Protein AF-N4U6L9-F1 (afdb_monomer_lite)

Secondary structure (DSSP, 8-state):
-----------PPEEEEEEEEEHHHH-HHHHHHHHHHSEEEEEE-HHHHHTTSTTEEEEEEEEEEEE--B---TT----EEEEEEEEEEE-----SSHHHHHS--GGGSSEE----S--EEEESS-SSB-SSS---TTSSSPPTTTT-BSEEEEEEE--SSS-SS-GGGB---EEEEEEEEEE-HHHHHHHHHHHHHHHHHHHHHHHHHSS-------HHHHTHHHHHHHHHHHTT-S------TTGGGGS-GGGTTS---------------

Foldseek 3Di:
DDDDDPDPPPPFDKDKDKDKDWCLQQPVVQLVCCLVQVKGKDWDAPLNVLLVPFQWWPWWFQAKFKAWDFDADPPQWFWKKKFFPDFKTFPDLDDQALCSVQVDDVVVVRMDFDDFPAGMAIGTHRHRHRRDPDDDPVDPDRGHRGGGHPTTMMMMGGDRPDHSDNSVRGQIMMMITIIMIGHSDDNRRRSSVRNLVVVLVVLVVCCVVHPHDDRDDDCCPPVVVQVVVQVVVVVPDVDDDGDPPPVLVSHHSSCPPHDDDDPDDDDDDDDDD

Structure (mmCIF, N/CA/C/O backbone):
data_AF-N4U6L9-F1
#
_entry.id   AF-N4U6L9-F1
#
loop_
_atom_site.group_PDB
_atom_site.id
_atom_site.type_symbol
_atom_site.label_atom_id
_atom_site.label_alt_id
_atom_site.label_comp_id
_atom_site.label_asym_id
_atom_site.label_entity_id
_atom_site.label_seq_id
_atom_site.pdbx_PDB_ins_code
_atom_site.Cartn_x
_atom_site.Cartn_y
_atom_site.Cartn_z
_atom_site.occupancy
_atom_site.B_iso_or_equiv
_atom_site.auth_seq_id
_atom_site.auth_comp_id
_atom_site.auth_asym_id
_atom_site.auth_atom_id
_atom_site.pdbx_PDB_model_num
ATOM 1 N N . MET A 1 1 ? 32.953 -16.507 -39.239 1.00 39.69 1 MET A N 1
ATOM 2 C CA . MET A 1 1 ? 33.487 -15.269 -38.630 1.00 39.69 1 MET A CA 1
ATOM 3 C C . MET A 1 1 ? 32.790 -14.135 -39.355 1.00 39.69 1 MET A C 1
ATOM 5 O O . MET A 1 1 ? 33.027 -13.999 -40.539 1.00 39.69 1 MET A O 1
ATOM 9 N N . SER A 1 2 ? 31.828 -13.408 -38.807 1.00 36.81 2 SER A N 1
ATOM 10 C CA . SER A 1 2 ? 31.641 -12.977 -37.423 1.00 36.81 2 SER A CA 1
ATOM 11 C C . SER A 1 2 ? 30.223 -12.402 -37.296 1.00 36.81 2 SER A C 1
ATOM 13 O O . SER A 1 2 ? 29.955 -11.340 -37.849 1.00 36.81 2 SER A O 1
ATOM 15 N N . GLU A 1 3 ? 29.343 -13.090 -36.577 1.00 36.53 3 GLU A N 1
ATOM 16 C CA . GLU A 1 3 ? 28.086 -12.545 -36.054 1.00 36.53 3 GLU A CA 1
ATOM 17 C C . GLU A 1 3 ? 28.151 -12.741 -34.545 1.00 36.53 3 GLU A C 1
ATOM 19 O O . GLU A 1 3 ? 27.772 -13.787 -34.035 1.00 36.53 3 GLU A O 1
ATOM 24 N N . ASP A 1 4 ? 28.762 -11.787 -33.847 1.00 35.31 4 ASP A N 1
ATOM 25 C CA . ASP A 1 4 ? 28.695 -11.731 -32.387 1.00 35.31 4 ASP A CA 1
ATOM 26 C C . ASP A 1 4 ? 29.006 -10.299 -31.931 1.00 35.31 4 ASP A C 1
ATOM 28 O O . ASP A 1 4 ? 30.095 -9.957 -31.473 1.00 35.31 4 ASP A O 1
ATOM 32 N N . SER A 1 5 ? 28.065 -9.391 -32.188 1.00 34.34 5 SER A N 1
ATOM 33 C CA . SER A 1 5 ? 28.172 -7.986 -31.781 1.00 34.34 5 SER A CA 1
ATOM 34 C C . SER A 1 5 ? 26.828 -7.415 -31.336 1.00 34.34 5 SER A C 1
ATOM 36 O O . SER A 1 5 ? 26.469 -6.288 -31.668 1.00 34.34 5 SER A O 1
ATOM 38 N N . SER A 1 6 ? 26.069 -8.174 -30.544 1.00 37.28 6 SER A N 1
ATOM 39 C CA . SER A 1 6 ? 24.825 -7.659 -29.966 1.00 37.28 6 SER A CA 1
ATOM 40 C C . SER A 1 6 ? 24.447 -8.327 -28.646 1.00 37.28 6 SER A C 1
ATOM 42 O O . SER A 1 6 ? 23.408 -8.969 -28.573 1.00 37.28 6 SER A O 1
ATOM 44 N N . GLN A 1 7 ? 25.261 -8.152 -27.597 1.00 36.00 7 GLN A N 1
ATOM 45 C CA . GLN A 1 7 ? 24.814 -8.217 -26.190 1.00 36.00 7 GLN A CA 1
ATOM 46 C C . GLN A 1 7 ? 25.928 -7.796 -25.216 1.00 36.00 7 GLN A C 1
ATOM 48 O O . GLN A 1 7 ? 26.372 -8.547 -24.359 1.00 36.00 7 GLN A O 1
ATOM 53 N N . HIS A 1 8 ? 26.364 -6.538 -25.297 1.00 34.88 8 HIS A N 1
ATOM 54 C CA . HIS A 1 8 ? 26.852 -5.848 -24.098 1.00 34.88 8 HIS A CA 1
ATOM 55 C C . HIS A 1 8 ? 25.673 -5.086 -23.489 1.00 34.88 8 HIS A C 1
ATOM 57 O O . HIS A 1 8 ? 25.564 -3.864 -23.570 1.00 34.88 8 HIS A O 1
ATOM 63 N N . SER A 1 9 ? 24.734 -5.839 -22.918 1.00 41.34 9 SER A N 1
ATOM 64 C CA . SER A 1 9 ? 23.720 -5.293 -22.023 1.00 41.34 9 SER A CA 1
ATOM 65 C C . SER A 1 9 ? 24.481 -4.719 -20.832 1.00 41.34 9 SER A C 1
ATOM 67 O O . SER A 1 9 ? 24.970 -5.489 -20.008 1.00 41.34 9 SER A O 1
ATOM 69 N N . SER A 1 10 ? 24.663 -3.394 -20.748 1.00 44.50 10 SER A N 1
ATOM 70 C CA . SER A 1 10 ? 25.264 -2.799 -19.551 1.00 44.50 10 SER A CA 1
ATOM 71 C C . SER A 1 10 ? 24.449 -3.296 -18.361 1.00 44.50 10 SER A C 1
ATOM 73 O O . SER A 1 10 ? 23.244 -3.025 -18.303 1.00 44.50 10 SER A O 1
ATOM 75 N N . CYS A 1 11 ? 25.066 -4.063 -17.467 1.00 49.03 11 CYS A N 1
ATOM 76 C CA . CYS A 1 11 ? 24.420 -4.517 -16.247 1.00 49.03 11 CYS A CA 1
ATOM 77 C C . CYS A 1 11 ? 24.112 -3.264 -15.423 1.00 49.03 11 CYS A C 1
ATOM 79 O O . CYS A 1 11 ? 24.981 -2.716 -14.746 1.00 49.03 11 CYS A O 1
ATOM 81 N N . LYS A 1 12 ? 22.906 -2.717 -15.592 1.00 69.88 12 LYS A N 1
ATOM 82 C CA . LYS A 1 12 ? 22.461 -1.556 -14.831 1.00 69.88 12 LYS A CA 1
ATOM 83 C C . LYS A 1 12 ? 22.331 -2.016 -13.386 1.00 69.88 12 LYS A C 1
ATOM 85 O O . LYS A 1 12 ? 21.665 -3.017 -13.116 1.00 69.88 12 LYS A O 1
ATOM 90 N N . LEU A 1 13 ? 22.980 -1.293 -12.476 1.00 82.44 13 LEU A N 1
ATOM 91 C CA . LEU A 1 13 ? 22.881 -1.575 -11.051 1.00 82.44 13 LEU A CA 1
ATOM 92 C C . LEU A 1 13 ? 21.405 -1.568 -10.649 1.00 82.44 13 LEU A C 1
ATOM 94 O O . LEU A 1 13 ? 20.681 -0.602 -10.898 1.00 82.44 13 LEU A O 1
ATOM 98 N N . THR A 1 14 ? 20.977 -2.675 -10.058 1.00 90.44 14 THR A N 1
ATOM 99 C CA . THR A 1 14 ? 19.614 -2.866 -9.583 1.00 90.44 14 THR A CA 1
ATOM 100 C C . THR A 1 14 ? 19.605 -2.701 -8.068 1.00 90.44 14 THR A C 1
ATOM 102 O O . THR A 1 14 ? 20.483 -3.220 -7.383 1.00 90.44 14 THR A O 1
ATOM 105 N N . TYR A 1 15 ? 18.640 -1.945 -7.555 1.00 94.38 15 TYR A N 1
ATOM 106 C CA . TYR A 1 15 ? 18.457 -1.688 -6.131 1.00 94.38 15 TYR A CA 1
ATOM 107 C C . TYR A 1 15 ? 17.336 -2.556 -5.580 1.00 94.38 15 TYR A C 1
ATOM 109 O O . TYR A 1 15 ? 16.233 -2.530 -6.128 1.00 94.38 15 TYR A O 1
ATOM 117 N N . ASP A 1 16 ? 17.592 -3.227 -4.462 1.00 95.25 16 ASP A N 1
ATOM 118 C CA . ASP A 1 16 ? 16.568 -3.927 -3.692 1.00 95.25 16 ASP A CA 1
ATOM 119 C C . ASP A 1 16 ? 15.906 -2.959 -2.712 1.00 95.25 16 ASP A C 1
ATOM 121 O O . ASP A 1 16 ? 16.574 -2.276 -1.930 1.00 95.25 16 ASP A O 1
ATOM 125 N N . VAL A 1 17 ? 14.579 -2.871 -2.771 1.00 96.62 17 VAL A N 1
ATOM 126 C CA . VAL A 1 17 ? 13.796 -1.913 -1.992 1.00 96.62 17 VAL A CA 1
ATOM 127 C C . VAL A 1 17 ? 12.639 -2.617 -1.300 1.00 96.62 17 VAL A C 1
ATOM 129 O O . VAL A 1 17 ? 11.997 -3.514 -1.847 1.00 96.62 17 VAL A O 1
ATOM 132 N N . PHE A 1 18 ? 12.357 -2.170 -0.082 1.00 96.38 18 PHE A N 1
ATOM 133 C CA . PHE A 1 18 ? 11.222 -2.603 0.714 1.00 96.38 18 PHE A CA 1
ATOM 134 C C . PHE A 1 18 ? 10.284 -1.424 0.956 1.00 96.38 18 PHE A C 1
ATOM 136 O O . PHE A 1 18 ? 10.737 -0.361 1.380 1.00 96.38 18 PHE A O 1
ATOM 143 N N . LYS A 1 19 ? 8.985 -1.612 0.704 1.00 96.00 19 LYS A N 1
ATOM 144 C CA . LYS A 1 19 ? 7.956 -0.599 0.949 1.00 96.00 19 LYS A CA 1
ATOM 145 C C . LYS A 1 19 ? 6.744 -1.209 1.641 1.00 96.00 19 LYS A C 1
ATOM 147 O O . LYS A 1 19 ? 6.199 -2.212 1.186 1.00 96.00 19 LYS A O 1
ATOM 152 N N . ASN A 1 20 ? 6.304 -0.549 2.707 1.00 96.19 20 ASN A N 1
ATOM 153 C CA . ASN A 1 20 ? 5.050 -0.848 3.388 1.00 96.19 20 ASN A CA 1
ATOM 154 C C . ASN A 1 20 ? 3.953 0.063 2.846 1.00 96.19 20 ASN A C 1
ATOM 156 O O . ASN A 1 20 ? 4.146 1.275 2.754 1.00 96.19 20 ASN A O 1
ATOM 160 N N . ILE A 1 21 ? 2.810 -0.514 2.498 1.00 95.12 21 ILE A N 1
ATOM 161 C CA . ILE A 1 21 ? 1.664 0.206 1.949 1.00 95.12 21 ILE A CA 1
ATOM 162 C C . ILE A 1 21 ? 0.462 -0.087 2.839 1.00 95.12 21 ILE A C 1
ATOM 164 O O . ILE A 1 21 ? -0.070 -1.193 2.821 1.00 95.12 21 ILE A O 1
ATOM 168 N N . SER A 1 22 ? 0.067 0.909 3.629 1.00 93.00 22 SER A N 1
ATOM 169 C CA . SER A 1 22 ? -1.120 0.871 4.485 1.00 93.00 22 SER A CA 1
ATOM 170 C C . SER A 1 22 ? -2.363 1.249 3.679 1.00 93.00 22 SER A C 1
ATOM 172 O O . SER A 1 22 ? -2.376 2.288 3.013 1.00 93.00 22 SER A O 1
ATOM 174 N N . PHE A 1 23 ? -3.423 0.444 3.764 1.00 90.31 23 PHE A N 1
ATOM 175 C CA . PHE A 1 23 ? -4.717 0.759 3.150 1.00 90.31 23 PHE A CA 1
ATOM 176 C C . PHE A 1 23 ? -5.301 2.036 3.716 1.00 90.31 23 PHE A C 1
ATOM 178 O O . PHE A 1 23 ? -5.792 2.865 2.959 1.00 90.31 23 PHE A O 1
ATOM 185 N N . ARG A 1 24 ? -5.198 2.239 5.029 1.00 87.81 24 ARG A N 1
ATOM 186 C CA . ARG A 1 24 ? -5.678 3.464 5.667 1.00 87.81 24 ARG A CA 1
ATOM 187 C C . ARG A 1 24 ? -5.039 4.724 5.080 1.00 87.81 24 ARG A C 1
ATOM 189 O O . ARG A 1 24 ? -5.728 5.725 4.899 1.00 87.81 24 ARG A O 1
ATOM 196 N N . GLN A 1 25 ? -3.739 4.680 4.784 1.00 88.38 25 GLN A N 1
ATOM 197 C CA . GLN A 1 25 ? -3.021 5.812 4.191 1.00 88.38 25 GLN A CA 1
ATOM 198 C C . GLN A 1 25 ? -3.229 5.933 2.678 1.00 88.38 25 GLN A C 1
ATOM 200 O O . GLN A 1 25 ? -3.128 7.037 2.141 1.00 88.38 25 GLN A O 1
ATOM 205 N N . LEU A 1 26 ? -3.471 4.815 1.989 1.00 88.88 26 LEU A N 1
ATOM 206 C CA . LEU A 1 26 ? -3.665 4.768 0.542 1.00 88.88 26 LEU A CA 1
ATOM 207 C C . LEU A 1 26 ? -5.095 5.158 0.149 1.00 88.88 26 LEU A C 1
ATOM 209 O O . LEU A 1 26 ? -5.287 6.053 -0.669 1.00 88.88 26 LEU A O 1
ATOM 213 N N . ASN A 1 27 ? -6.084 4.476 0.725 1.00 86.81 27 ASN A N 1
ATOM 214 C CA . ASN A 1 27 ? -7.505 4.666 0.476 1.00 86.81 27 ASN A CA 1
ATOM 215 C C . ASN A 1 27 ? -8.333 4.214 1.707 1.00 86.81 27 ASN A C 1
ATOM 217 O O . ASN A 1 27 ? -8.651 3.027 1.834 1.00 86.81 27 ASN A O 1
ATOM 221 N N . PRO A 1 28 ? -8.718 5.132 2.615 1.00 85.62 28 PRO A N 1
ATOM 222 C CA . PRO A 1 28 ? -9.485 4.779 3.812 1.00 85.62 28 PRO A CA 1
ATOM 223 C C . PRO A 1 28 ? -10.889 4.236 3.497 1.00 85.62 28 PRO A C 1
ATOM 225 O O . PRO A 1 28 ? -11.417 3.429 4.261 1.00 85.62 28 PRO A O 1
ATOM 228 N N . GLU A 1 29 ? -11.484 4.620 2.365 1.00 85.50 29 GLU A N 1
ATOM 229 C CA . GLU A 1 29 ? -12.779 4.094 1.920 1.00 85.50 29 GLU A CA 1
ATOM 230 C C . GLU A 1 29 ? -12.684 2.604 1.562 1.00 85.50 29 GLU A C 1
ATOM 232 O O . GLU A 1 29 ? -13.558 1.815 1.916 1.00 85.50 29 GLU A O 1
ATOM 237 N N . ALA A 1 30 ? -11.581 2.186 0.933 1.00 88.56 30 ALA A N 1
ATOM 238 C CA . ALA A 1 30 ? -11.332 0.779 0.632 1.00 88.56 30 ALA A CA 1
ATOM 239 C C . ALA A 1 30 ? -11.289 -0.077 1.912 1.00 88.56 30 ALA A C 1
ATOM 241 O O . ALA A 1 30 ? -11.841 -1.177 1.945 1.00 88.56 30 ALA A O 1
ATOM 242 N N . LEU A 1 31 ? -10.701 0.441 2.995 1.00 90.00 31 LEU A N 1
ATOM 243 C CA . LEU A 1 31 ? -10.699 -0.252 4.283 1.00 90.00 31 LEU A CA 1
ATOM 244 C C . LEU A 1 31 ? -12.121 -0.398 4.849 1.00 90.00 31 LEU A C 1
ATOM 246 O O . LEU A 1 31 ? -12.483 -1.478 5.310 1.00 90.00 31 LEU A O 1
ATOM 250 N N . LEU A 1 32 ? -12.948 0.648 4.777 1.00 88.50 32 LEU A N 1
ATOM 251 C CA . LEU A 1 32 ? -14.352 0.584 5.202 1.00 88.50 32 LEU A CA 1
ATOM 252 C C . LEU A 1 32 ? -15.153 -0.441 4.395 1.00 88.50 32 LEU A C 1
ATOM 254 O O . LEU A 1 32 ? -15.858 -1.269 4.973 1.00 88.50 32 LEU A O 1
ATOM 258 N N . ASN A 1 33 ? -14.990 -0.429 3.073 1.00 91.25 33 ASN A N 1
ATOM 259 C CA . ASN A 1 33 ? -15.648 -1.375 2.177 1.00 91.25 33 ASN A CA 1
ATOM 260 C C . ASN A 1 33 ? -15.213 -2.818 2.457 1.00 91.25 33 ASN A C 1
ATOM 262 O O . ASN A 1 33 ? -16.053 -3.716 2.455 1.00 91.25 33 ASN A O 1
ATOM 266 N N . LEU A 1 34 ? -13.936 -3.045 2.781 1.00 93.69 34 LEU A N 1
ATOM 267 C CA . LEU A 1 34 ? -13.446 -4.358 3.198 1.00 93.69 34 LEU A CA 1
ATOM 268 C C . LEU A 1 34 ? -14.117 -4.828 4.495 1.00 93.69 34 LEU A C 1
ATOM 270 O O . LEU A 1 34 ? -14.559 -5.972 4.568 1.00 93.69 34 LEU A O 1
ATOM 274 N N . ARG A 1 35 ? -14.241 -3.958 5.506 1.00 92.06 35 ARG A N 1
ATOM 275 C CA . ARG A 1 35 ? -14.905 -4.303 6.777 1.00 92.06 35 ARG A CA 1
ATOM 276 C C . ARG A 1 35 ? -16.395 -4.607 6.580 1.00 92.06 35 ARG A C 1
ATOM 278 O O . ARG A 1 35 ? -16.921 -5.554 7.164 1.00 92.06 35 ARG A O 1
ATOM 285 N N . ALA A 1 36 ? -17.069 -3.821 5.742 1.00 91.75 36 ALA A N 1
ATOM 286 C CA . ALA A 1 36 ? -18.498 -3.961 5.484 1.00 91.75 36 ALA A CA 1
ATOM 287 C C . ALA A 1 36 ? -18.818 -5.193 4.626 1.00 91.75 36 ALA A C 1
ATOM 289 O O . ALA A 1 36 ? -19.654 -6.012 5.011 1.00 91.75 36 ALA A O 1
ATOM 290 N N . ASN A 1 37 ? -18.129 -5.354 3.495 1.00 93.88 37 ASN A N 1
ATOM 291 C CA . ASN A 1 37 ? -18.483 -6.327 2.459 1.00 93.88 37 ASN A CA 1
ATOM 292 C C . ASN A 1 37 ? -17.614 -7.591 2.494 1.00 93.88 37 ASN A C 1
ATOM 294 O O . ASN A 1 37 ? -18.027 -8.622 1.976 1.00 93.88 37 ASN A O 1
ATOM 298 N N . GLY A 1 38 ? -16.423 -7.527 3.093 1.00 94.06 38 GLY A N 1
ATOM 299 C CA . GLY A 1 38 ? -15.426 -8.602 3.078 1.00 94.06 38 GLY A CA 1
ATOM 300 C C . GLY A 1 38 ? -14.567 -8.638 1.812 1.00 94.06 38 GLY A C 1
ATOM 301 O O . GLY A 1 38 ? -13.588 -9.370 1.770 1.00 94.06 38 GLY A O 1
ATOM 302 N N . THR A 1 39 ? -14.867 -7.836 0.791 1.00 95.62 39 THR A N 1
ATOM 303 C CA . THR A 1 39 ? -14.117 -7.810 -0.474 1.00 95.62 39 THR A CA 1
ATOM 304 C C . THR A 1 39 ? -13.808 -6.383 -0.891 1.00 95.62 39 THR A C 1
ATOM 306 O O . THR A 1 39 ? -14.673 -5.511 -0.781 1.00 95.62 39 THR A O 1
ATOM 309 N N . VAL A 1 40 ? -12.613 -6.142 -1.427 1.00 96.19 40 VAL A N 1
ATOM 310 C CA . VAL A 1 40 ? -12.239 -4.827 -1.950 1.00 96.19 40 VAL A CA 1
ATOM 311 C C . VAL A 1 40 ? -11.244 -4.925 -3.100 1.00 96.19 40 VAL A C 1
ATOM 313 O O . VAL A 1 40 ? -10.402 -5.821 -3.136 1.00 96.19 40 VAL A O 1
ATOM 316 N N . THR A 1 41 ? -11.316 -3.963 -4.016 1.00 96.12 41 THR A N 1
ATOM 317 C CA . THR A 1 41 ? -10.299 -3.715 -5.041 1.00 96.12 41 THR A CA 1
ATOM 318 C C . THR A 1 41 ? -9.601 -2.389 -4.782 1.00 96.12 41 THR A C 1
ATOM 320 O O . THR A 1 41 ? -10.247 -1.417 -4.391 1.00 96.12 41 THR A O 1
ATOM 323 N N . PHE A 1 42 ? -8.294 -2.331 -5.011 1.00 94.50 42 PHE A N 1
ATOM 324 C CA . PHE A 1 42 ? -7.501 -1.126 -4.787 1.00 94.50 42 PHE A CA 1
ATOM 325 C C . PHE A 1 42 ? -6.335 -1.038 -5.770 1.00 94.50 42 PHE A C 1
ATOM 327 O O . PHE A 1 42 ? -5.819 -2.053 -6.241 1.00 94.50 42 PHE A O 1
ATOM 334 N N . ASP A 1 43 ? -5.898 0.189 -6.037 1.00 95.12 43 ASP A N 1
ATOM 335 C CA . ASP A 1 43 ? -4.807 0.475 -6.961 1.00 95.12 43 ASP A CA 1
ATOM 336 C C . ASP A 1 43 ? -3.587 1.008 -6.219 1.00 95.12 43 ASP A C 1
ATOM 338 O O . ASP A 1 43 ? -3.687 1.883 -5.358 1.00 95.12 43 ASP A O 1
ATOM 342 N N . ILE A 1 44 ? -2.413 0.513 -6.601 1.00 95.19 44 ILE A N 1
ATOM 343 C CA . ILE A 1 44 ? -1.124 1.052 -6.177 1.00 95.19 44 ILE A CA 1
ATOM 344 C C . ILE A 1 44 ? -0.566 1.893 -7.335 1.00 95.19 44 ILE A C 1
ATOM 346 O O . ILE A 1 44 ? -0.111 1.326 -8.335 1.00 95.19 44 ILE A O 1
ATOM 350 N N . PRO A 1 45 ? -0.595 3.236 -7.236 1.00 93.50 45 PRO A N 1
ATOM 351 C CA . PRO A 1 45 ? -0.153 4.115 -8.313 1.00 93.50 45 PRO A CA 1
ATOM 352 C C . PRO A 1 45 ? 1.371 4.301 -8.331 1.00 93.50 45 PRO A C 1
ATOM 354 O O . PRO A 1 45 ? 2.047 4.154 -7.313 1.00 93.50 45 PRO A O 1
ATOM 357 N N . GLU A 1 46 ? 1.915 4.722 -9.480 1.00 93.94 46 GLU A N 1
ATOM 358 C CA . GLU A 1 46 ? 3.351 5.023 -9.630 1.00 93.94 46 GLU A CA 1
ATOM 359 C C . GLU A 1 46 ? 3.827 6.092 -8.642 1.00 93.94 46 GLU A C 1
ATOM 361 O O . GLU A 1 46 ? 4.855 5.910 -7.988 1.00 93.94 46 GLU A O 1
ATOM 366 N N . VAL A 1 47 ? 3.018 7.144 -8.468 1.00 92.56 47 VAL A N 1
ATOM 367 C CA . VAL A 1 47 ? 3.338 8.291 -7.609 1.00 92.56 47 VAL A CA 1
ATOM 368 C C . VAL A 1 47 ? 3.688 7.861 -6.185 1.00 92.56 47 VAL A C 1
ATOM 370 O O . VAL A 1 47 ? 4.559 8.460 -5.563 1.00 92.56 47 VAL A O 1
ATOM 373 N N . LEU A 1 48 ? 3.072 6.786 -5.677 1.00 93.25 48 LEU A N 1
ATOM 374 C CA . LEU A 1 48 ? 3.337 6.269 -4.336 1.00 93.25 48 LEU A CA 1
ATOM 375 C C . LEU A 1 48 ? 4.804 5.833 -4.176 1.00 93.25 48 LEU A C 1
ATOM 377 O O . LEU A 1 48 ? 5.381 5.997 -3.103 1.00 93.25 48 LEU A O 1
ATOM 381 N N . TYR A 1 49 ? 5.424 5.293 -5.225 1.00 95.25 49 TYR A N 1
ATOM 382 C CA . TYR A 1 49 ? 6.842 4.929 -5.223 1.00 95.25 49 TYR A CA 1
ATOM 383 C C . TYR A 1 49 ? 7.760 6.140 -5.434 1.00 95.25 49 TYR A C 1
ATOM 385 O O . TYR A 1 49 ? 8.884 6.143 -4.929 1.00 95.25 49 TYR A O 1
ATOM 393 N N . ASP A 1 50 ? 7.290 7.166 -6.145 1.00 94.38 50 ASP A N 1
ATOM 394 C CA . ASP A 1 50 ? 8.041 8.409 -6.359 1.00 94.38 50 ASP A CA 1
ATOM 395 C C . ASP A 1 50 ? 8.162 9.255 -5.088 1.00 94.38 50 ASP A C 1
ATOM 397 O O . ASP A 1 50 ? 9.150 9.969 -4.935 1.00 94.38 50 ASP A O 1
ATOM 401 N N . PHE A 1 51 ? 7.207 9.138 -4.157 1.00 92.12 51 PHE A N 1
ATOM 402 C CA . PHE A 1 51 ? 7.303 9.759 -2.831 1.00 92.12 51 PHE A CA 1
ATOM 403 C C . PHE A 1 51 ? 8.517 9.270 -2.026 1.00 92.12 51 PHE A C 1
ATOM 405 O O . PHE A 1 51 ? 9.092 10.058 -1.279 1.00 92.12 51 PHE A O 1
ATOM 412 N N . ASP A 1 52 ? 8.921 8.005 -2.186 1.00 92.81 52 ASP A N 1
ATOM 413 C CA . ASP A 1 52 ? 10.080 7.450 -1.476 1.00 92.81 52 ASP A CA 1
ATOM 414 C C . ASP A 1 52 ? 11.366 7.693 -2.270 1.00 92.81 52 ASP A C 1
ATOM 416 O O . ASP A 1 52 ? 12.369 8.181 -1.750 1.00 92.81 52 ASP A O 1
ATOM 420 N N . PHE A 1 53 ? 11.340 7.320 -3.553 1.00 94.19 53 PHE A N 1
ATOM 421 C CA . PHE A 1 53 ? 12.505 7.339 -4.426 1.00 94.19 53 PHE A CA 1
ATOM 422 C C . PHE A 1 53 ? 12.120 7.834 -5.827 1.00 94.19 53 PHE A C 1
ATOM 424 O O . PHE A 1 53 ? 11.827 7.017 -6.717 1.00 94.19 53 PHE A O 1
ATOM 431 N N . PRO A 1 54 ? 12.141 9.161 -6.045 1.00 94.31 54 PRO A N 1
ATOM 432 C CA . PRO A 1 54 ? 11.807 9.749 -7.333 1.00 94.31 54 PRO A CA 1
ATOM 433 C C . PRO A 1 54 ? 12.870 9.402 -8.379 1.00 94.31 54 PRO A C 1
ATOM 435 O O . PRO A 1 54 ? 14.068 9.370 -8.089 1.00 94.31 54 PRO A O 1
ATOM 438 N N . GLY A 1 55 ? 12.433 9.167 -9.617 1.00 92.38 55 GLY A N 1
ATOM 439 C CA . GLY A 1 55 ? 13.330 8.885 -10.744 1.00 92.38 55 GLY A CA 1
ATOM 440 C C . GLY A 1 55 ? 13.818 7.441 -10.843 1.00 92.38 55 GLY A C 1
ATOM 441 O O . GLY A 1 55 ? 14.710 7.155 -11.640 1.00 92.38 55 GLY A O 1
ATOM 442 N N . ARG A 1 56 ? 13.243 6.518 -10.065 1.00 94.31 56 ARG A N 1
ATOM 443 C CA . ARG A 1 56 ? 13.468 5.081 -10.253 1.00 94.31 56 ARG A CA 1
ATOM 444 C C . ARG A 1 56 ? 12.468 4.506 -11.253 1.00 94.31 56 ARG A C 1
ATOM 446 O O . ARG A 1 56 ? 11.296 4.859 -11.240 1.00 94.31 56 ARG A O 1
ATOM 453 N N . TYR A 1 57 ? 12.920 3.585 -12.091 1.00 94.50 57 TYR A N 1
ATOM 454 C CA . TYR A 1 57 ? 12.099 2.900 -13.093 1.00 94.50 57 TYR A CA 1
ATOM 455 C C . TYR A 1 57 ? 12.434 1.402 -13.109 1.00 94.50 57 TYR A C 1
ATOM 457 O O . TYR A 1 57 ? 13.265 0.945 -12.324 1.00 94.50 57 TYR A O 1
ATOM 465 N N . ILE A 1 58 ? 11.738 0.619 -13.937 1.00 95.81 58 ILE A N 1
ATOM 466 C CA . ILE A 1 58 ? 11.799 -0.855 -13.947 1.00 95.81 58 ILE A CA 1
ATOM 467 C C . ILE A 1 58 ? 11.534 -1.409 -12.538 1.00 95.81 58 ILE A C 1
ATOM 469 O O . ILE A 1 58 ? 12.288 -2.205 -11.992 1.00 95.81 58 ILE A O 1
ATOM 473 N N . ARG A 1 59 ? 10.450 -0.931 -11.913 1.00 96.25 59 ARG A N 1
ATOM 474 C CA . ARG A 1 59 ? 10.035 -1.384 -10.582 1.00 96.25 59 ARG A CA 1
ATOM 475 C C . ARG A 1 59 ? 9.365 -2.752 -10.701 1.00 96.25 59 ARG A C 1
ATOM 477 O O . ARG A 1 59 ? 8.205 -2.815 -11.113 1.00 96.25 59 ARG A O 1
ATOM 484 N N . ARG A 1 60 ? 10.090 -3.825 -10.376 1.00 96.06 60 ARG A N 1
ATOM 485 C CA . ARG A 1 60 ? 9.605 -5.211 -10.492 1.00 96.06 60 ARG A CA 1
ATOM 486 C C . ARG A 1 60 ? 9.498 -5.872 -9.130 1.00 96.06 60 ARG A C 1
ATOM 488 O O . ARG A 1 60 ? 10.429 -5.823 -8.335 1.00 96.06 60 ARG A O 1
ATOM 495 N N . ILE A 1 61 ? 8.361 -6.491 -8.862 1.00 97.12 61 ILE A N 1
ATOM 496 C CA . ILE A 1 61 ? 8.080 -7.166 -7.600 1.00 97.12 61 ILE A CA 1
ATOM 497 C C . ILE A 1 61 ? 8.966 -8.408 -7.481 1.00 97.12 61 ILE A C 1
ATOM 499 O O . ILE A 1 61 ? 9.097 -9.190 -8.422 1.00 97.12 61 ILE A O 1
ATOM 503 N N . LYS A 1 62 ? 9.562 -8.588 -6.301 1.00 95.06 62 LYS A N 1
ATOM 504 C CA . LYS A 1 62 ? 10.272 -9.808 -5.908 1.00 95.06 62 LYS A CA 1
ATOM 505 C C . LYS A 1 62 ? 9.433 -10.668 -4.966 1.00 95.06 62 LYS A C 1
ATOM 507 O O . LYS A 1 62 ? 9.453 -11.884 -5.080 1.00 95.06 62 LYS A O 1
ATOM 512 N N . SER A 1 63 ? 8.685 -10.043 -4.058 1.00 95.75 63 SER A N 1
ATOM 513 C CA . SER A 1 63 ? 7.673 -10.715 -3.237 1.00 95.75 63 SER A CA 1
ATOM 514 C C . SER A 1 63 ? 6.692 -9.704 -2.655 1.00 95.75 63 SER A C 1
ATOM 516 O O . SER A 1 63 ? 7.075 -8.564 -2.372 1.00 95.75 63 SER A O 1
ATOM 518 N N . VAL A 1 64 ? 5.475 -10.153 -2.367 1.00 96.94 64 VAL A N 1
ATOM 519 C CA . VAL A 1 64 ? 4.495 -9.406 -1.572 1.00 96.94 64 VAL A CA 1
ATOM 520 C C . VAL A 1 64 ? 4.088 -10.251 -0.375 1.00 96.94 64 VAL A C 1
ATOM 522 O O . VAL A 1 64 ? 3.862 -11.450 -0.516 1.00 96.94 64 VAL A O 1
ATOM 525 N N . SER A 1 65 ? 3.992 -9.631 0.797 1.00 96.81 65 SER A N 1
ATOM 526 C CA . SER A 1 65 ? 3.335 -10.236 1.953 1.00 96.81 65 SER A CA 1
ATOM 527 C C . SER A 1 65 ? 2.312 -9.295 2.577 1.00 96.81 65 SER A C 1
ATOM 529 O O . SER A 1 65 ? 2.351 -8.084 2.362 1.00 96.81 65 SER A O 1
ATOM 531 N N . LEU A 1 66 ? 1.366 -9.861 3.319 1.00 96.31 66 LEU A N 1
ATOM 532 C CA . LEU A 1 66 ? 0.231 -9.166 3.900 1.00 96.31 66 LEU A CA 1
ATOM 533 C C . LEU A 1 66 ? 0.287 -9.246 5.425 1.00 96.31 66 LEU A C 1
ATOM 535 O O . LEU A 1 66 ? 0.432 -10.327 5.997 1.00 96.31 66 LEU A O 1
ATOM 539 N N .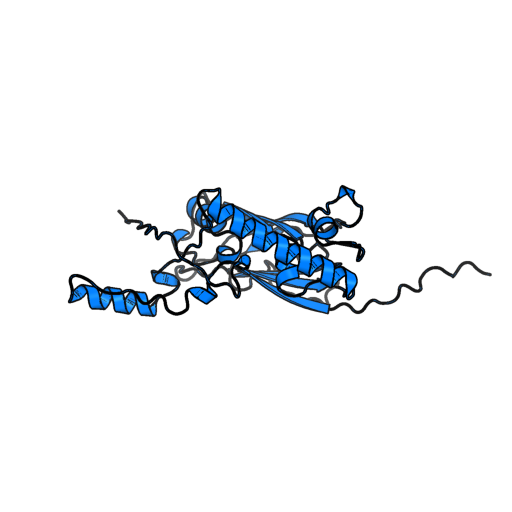 SER A 1 67 ? 0.120 -8.103 6.082 1.00 96.38 67 SER A N 1
ATOM 540 C CA . SER A 1 67 ? -0.196 -8.043 7.507 1.00 96.38 67 SER A CA 1
ATOM 541 C C . SER A 1 67 ? -1.551 -7.384 7.707 1.00 96.38 67 SER A C 1
ATOM 543 O O . SER A 1 67 ? -1.805 -6.312 7.162 1.00 96.38 67 SER A O 1
ATOM 545 N N . VAL A 1 68 ? -2.407 -7.994 8.518 1.00 94.62 68 VAL A N 1
ATOM 546 C CA . VAL A 1 68 ? -3.739 -7.482 8.842 1.00 94.62 68 VAL A CA 1
ATOM 547 C C . VAL A 1 68 ? -3.875 -7.412 10.362 1.00 94.62 68 VAL A C 1
ATOM 549 O O . VAL A 1 68 ? -4.304 -8.381 10.993 1.00 94.62 68 VAL A O 1
ATOM 552 N N . PRO A 1 69 ? -3.481 -6.286 10.986 1.00 91.44 69 PRO A N 1
ATOM 553 C CA . PRO A 1 69 ? -3.642 -6.101 12.420 1.00 91.44 69 PRO A CA 1
ATOM 554 C C . PRO A 1 69 ? -5.125 -6.134 12.802 1.00 91.44 69 PRO A C 1
ATOM 556 O O . PRO A 1 69 ? -5.885 -5.223 12.472 1.00 91.44 69 PRO A O 1
ATOM 559 N N . CYS A 1 70 ? -5.536 -7.182 13.507 1.00 88.56 70 CYS A N 1
ATOM 560 C CA . CYS A 1 70 ? -6.899 -7.360 13.989 1.00 88.56 70 CYS A CA 1
ATOM 561 C C . CYS A 1 70 ? -6.924 -8.118 15.318 1.00 88.56 70 CYS A C 1
ATOM 563 O O . CYS A 1 70 ? -5.982 -8.833 15.664 1.00 88.56 70 CYS A O 1
ATOM 565 N N . VAL A 1 71 ? -8.007 -7.943 16.075 1.00 84.38 71 VAL A N 1
ATOM 566 C CA . VAL A 1 71 ? -8.256 -8.717 17.295 1.00 84.38 71 VAL A CA 1
ATOM 567 C C . VAL A 1 71 ? -9.101 -9.929 16.920 1.00 84.38 71 VAL A C 1
ATOM 569 O O . VAL A 1 71 ? -10.273 -9.787 16.583 1.00 84.38 71 VAL A O 1
ATOM 572 N N . VAL A 1 72 ? -8.499 -11.116 16.979 1.00 85.81 72 VAL A N 1
ATOM 573 C CA . VAL A 1 72 ? -9.163 -12.395 16.688 1.00 85.81 72 VAL A CA 1
ATOM 574 C C . VAL A 1 72 ? -9.063 -13.344 17.875 1.00 85.81 72 VAL A C 1
ATOM 576 O O . VAL A 1 72 ? -8.163 -13.233 18.710 1.00 85.81 72 VAL A O 1
ATOM 579 N N . GLY A 1 73 ? -10.018 -14.269 17.968 1.00 81.81 73 GLY A N 1
ATOM 580 C CA . GLY A 1 73 ? -10.031 -15.287 19.013 1.00 81.81 73 GLY A CA 1
ATOM 581 C C . GLY A 1 73 ? -8.861 -16.274 18.893 1.00 81.81 73 GLY A C 1
ATOM 582 O O . GLY A 1 73 ? -8.256 -16.410 17.824 1.00 81.81 73 GLY A O 1
ATOM 583 N N . PRO A 1 74 ? -8.546 -17.010 19.973 1.00 84.69 74 PRO A N 1
ATOM 584 C CA . PRO A 1 74 ? -7.525 -18.050 19.928 1.00 84.69 74 PRO A CA 1
ATOM 585 C C . PRO A 1 74 ? -7.872 -19.095 18.857 1.00 84.69 74 PRO A C 1
ATOM 587 O O . PRO A 1 74 ? -9.035 -19.460 18.690 1.00 84.69 74 PRO A O 1
ATOM 590 N N . TYR A 1 75 ? -6.856 -19.568 18.128 1.00 85.19 75 TYR A N 1
ATOM 591 C CA . TYR A 1 75 ? -6.976 -20.554 17.038 1.00 85.19 75 TYR A CA 1
ATOM 592 C C . TYR A 1 75 ? -7.822 -20.117 15.827 1.00 85.19 75 TYR A C 1
ATOM 594 O O . TYR A 1 75 ? -8.102 -20.935 14.953 1.00 85.19 75 TYR A O 1
ATOM 602 N N . THR A 1 76 ? -8.207 -18.841 15.737 1.00 85.88 76 THR A N 1
ATOM 603 C CA . THR A 1 76 ? -8.899 -18.296 14.562 1.00 85.88 76 THR A CA 1
ATOM 604 C C . THR A 1 76 ? -7.875 -17.711 13.594 1.00 85.88 76 THR A C 1
ATOM 606 O O . THR A 1 76 ? -7.192 -16.745 13.921 1.00 85.88 76 THR A O 1
ATOM 609 N N . GLY A 1 77 ? -7.756 -18.312 12.409 1.00 84.19 77 GLY A N 1
ATOM 610 C CA . GLY A 1 77 ? -6.910 -17.798 11.330 1.00 84.19 77 GLY A CA 1
ATOM 611 C C . GLY A 1 77 ? -7.553 -16.633 10.575 1.00 84.19 77 GLY A C 1
ATOM 612 O O . GLY A 1 77 ? -8.779 -16.466 10.571 1.00 84.19 77 GLY A O 1
ATOM 613 N N . LEU A 1 78 ? -6.715 -15.853 9.892 1.00 90.88 78 LEU A N 1
ATOM 614 C CA . LEU A 1 78 ? -7.155 -14.834 8.948 1.00 90.88 78 LEU A CA 1
ATOM 615 C C . LEU A 1 78 ? -7.112 -15.417 7.543 1.00 90.88 78 LEU A C 1
ATOM 617 O O . LEU A 1 78 ? -6.078 -15.395 6.882 1.00 90.88 78 LEU A O 1
ATOM 621 N N . ASN A 1 79 ? -8.253 -15.939 7.106 1.00 93.62 79 ASN A N 1
ATOM 622 C CA . ASN A 1 79 ? -8.394 -16.514 5.777 1.00 93.62 79 ASN A CA 1
ATOM 623 C C . ASN A 1 79 ? -8.727 -15.394 4.794 1.00 93.62 79 ASN A C 1
ATOM 625 O O . ASN A 1 79 ? -9.787 -14.781 4.908 1.00 93.62 79 ASN A O 1
ATOM 629 N N . ALA A 1 80 ? -7.849 -15.131 3.833 1.00 95.50 80 ALA A N 1
ATOM 630 C CA . ALA A 1 80 ? -8.116 -14.174 2.765 1.00 95.50 80 ALA A CA 1
ATOM 631 C C . ALA A 1 80 ? -7.459 -14.609 1.454 1.00 95.50 80 ALA A C 1
ATOM 633 O O . ALA A 1 80 ? -6.469 -15.330 1.457 1.00 95.50 80 ALA A O 1
ATOM 634 N N . THR A 1 81 ? -7.981 -14.148 0.325 1.00 97.56 81 THR A N 1
ATOM 635 C CA . THR A 1 81 ? -7.346 -14.307 -0.986 1.00 97.56 81 THR A CA 1
ATOM 636 C C . THR A 1 81 ? -6.855 -12.948 -1.454 1.00 97.56 81 THR A C 1
ATOM 638 O O . THR A 1 81 ? -7.648 -12.020 -1.597 1.00 97.56 81 THR A O 1
ATOM 641 N N . LEU A 1 82 ? -5.549 -12.831 -1.694 1.00 97.81 82 LEU A N 1
ATOM 642 C CA . LEU A 1 82 ? -4.946 -11.664 -2.334 1.00 97.81 82 LEU A CA 1
ATOM 643 C C . LEU A 1 82 ? -4.697 -11.996 -3.806 1.00 97.81 82 LEU A C 1
ATOM 645 O O . LEU A 1 82 ? -4.142 -13.051 -4.124 1.00 97.81 82 LEU A O 1
ATOM 649 N N . ARG A 1 83 ? -5.092 -11.104 -4.715 1.00 98.19 83 ARG A N 1
ATOM 650 C CA . ARG A 1 83 ? -4.922 -11.290 -6.159 1.00 98.19 83 ARG A CA 1
ATOM 651 C C . ARG A 1 83 ? -4.427 -10.017 -6.829 1.00 98.19 83 ARG A C 1
ATOM 653 O O . ARG A 1 83 ? -4.904 -8.925 -6.543 1.00 98.19 83 ARG A O 1
ATOM 660 N N . LEU A 1 84 ? -3.504 -10.186 -7.766 1.00 98.00 84 LEU A N 1
ATOM 661 C CA . LEU A 1 84 ? -3.054 -9.156 -8.690 1.00 98.00 84 LEU A CA 1
ATOM 662 C C . LEU A 1 84 ? -3.908 -9.235 -9.958 1.00 98.00 84 LEU A C 1
ATOM 664 O O . LEU A 1 84 ? -3.825 -10.208 -10.706 1.00 98.00 84 LEU A O 1
ATOM 668 N N . LEU A 1 85 ? -4.752 -8.229 -10.179 1.00 97.38 85 LEU A N 1
ATOM 669 C CA . LEU A 1 85 ? -5.664 -8.167 -11.323 1.00 97.38 85 LEU A CA 1
ATOM 670 C C . LEU A 1 85 ? -4.949 -7.645 -12.566 1.00 97.38 85 LEU A C 1
ATOM 672 O O . LEU A 1 85 ? -5.079 -8.200 -13.653 1.00 97.38 85 LEU A O 1
ATOM 676 N N . GLN A 1 86 ? -4.198 -6.561 -12.396 1.00 96.50 86 GLN A N 1
ATOM 677 C CA . GLN A 1 86 ? -3.444 -5.911 -13.458 1.00 96.50 86 GLN A CA 1
ATOM 678 C C . GLN A 1 86 ? -2.154 -5.358 -12.883 1.00 96.50 86 GLN A C 1
ATOM 680 O O . GLN A 1 86 ? -2.118 -4.920 -11.735 1.00 96.50 86 GLN A O 1
ATOM 685 N N . HIS A 1 87 ? -1.100 -5.332 -13.688 1.00 97.31 87 HIS A N 1
ATOM 686 C CA . HIS A 1 87 ? 0.124 -4.649 -13.313 1.00 97.31 87 HIS A CA 1
ATOM 687 C C . HIS A 1 87 ? 0.804 -4.030 -14.519 1.00 97.31 87 HIS A C 1
ATOM 689 O O . HIS A 1 87 ? 0.598 -4.447 -15.655 1.00 97.31 87 HIS A O 1
ATOM 695 N N . ARG A 1 88 ? 1.667 -3.058 -14.253 1.00 96.56 88 ARG A N 1
ATOM 696 C CA . ARG A 1 88 ? 2.574 -2.463 -15.227 1.00 96.56 88 ARG A CA 1
ATOM 697 C C . ARG A 1 88 ? 3.784 -1.879 -14.519 1.00 96.56 88 ARG A C 1
ATOM 699 O O . ARG A 1 88 ? 3.794 -1.681 -13.306 1.00 96.56 88 ARG A O 1
ATOM 706 N N . TYR A 1 89 ? 4.824 -1.590 -15.278 1.00 95.88 89 TYR A N 1
ATOM 707 C CA . TYR A 1 89 ? 5.961 -0.832 -14.782 1.00 95.88 89 TYR A CA 1
ATOM 708 C C . TYR A 1 89 ? 6.565 0.003 -15.902 1.00 95.88 89 TYR A C 1
ATOM 710 O O . TYR A 1 89 ? 6.467 -0.339 -17.082 1.00 95.88 89 TYR A O 1
ATOM 718 N N . ARG A 1 90 ? 7.184 1.118 -15.520 1.00 95.12 90 ARG A N 1
ATOM 719 C CA . ARG A 1 90 ? 7.858 2.017 -16.449 1.00 95.12 90 ARG A CA 1
ATOM 720 C C . ARG A 1 90 ? 9.169 1.392 -16.932 1.00 95.12 90 ARG A C 1
ATOM 722 O O . ARG A 1 90 ? 10.025 1.058 -16.115 1.00 95.12 90 ARG A O 1
ATOM 729 N N . VAL A 1 91 ? 9.331 1.249 -18.243 1.00 94.06 91 VAL A N 1
ATOM 730 C CA . VAL A 1 91 ? 10.539 0.728 -18.909 1.00 94.06 91 VAL A CA 1
ATOM 731 C C . VAL A 1 91 ? 11.438 1.829 -19.470 1.00 94.06 91 VAL A C 1
ATOM 733 O O . VAL A 1 91 ? 12.629 1.597 -19.661 1.00 94.06 91 VAL A O 1
ATOM 736 N N . SER A 1 92 ? 10.891 3.025 -19.701 1.00 91.75 92 SER A N 1
ATOM 737 C CA . SER A 1 92 ? 11.631 4.179 -20.219 1.00 91.75 92 SER A CA 1
ATOM 738 C C . SER A 1 92 ? 12.068 5.117 -19.096 1.00 91.75 92 SER A C 1
ATOM 740 O O . SER A 1 92 ? 11.294 5.414 -18.188 1.00 91.75 92 SER A O 1
ATOM 742 N N . SER A 1 93 ? 13.297 5.624 -19.178 1.00 91.75 93 SER A N 1
ATOM 743 C CA . SER A 1 93 ? 13.784 6.703 -18.310 1.00 91.75 93 SER A CA 1
ATOM 744 C C . SER A 1 93 ? 13.634 8.092 -18.938 1.00 91.75 93 SER A C 1
ATOM 746 O O . SER A 1 93 ? 14.192 9.060 -18.425 1.00 91.75 93 SER A O 1
ATOM 748 N N . VAL A 1 94 ? 12.939 8.193 -20.071 1.00 89.81 94 VAL A N 1
ATOM 749 C CA . VAL A 1 94 ? 12.747 9.446 -20.802 1.00 89.81 94 VAL A CA 1
ATOM 750 C C . VAL A 1 94 ? 11.454 10.100 -20.331 1.00 89.81 94 VAL A C 1
ATOM 752 O O . VAL A 1 94 ? 10.387 9.507 -20.448 1.00 89.81 94 VAL A O 1
ATOM 755 N N . ALA A 1 95 ? 11.572 11.312 -19.794 1.00 89.88 95 ALA A N 1
ATOM 756 C CA . ALA A 1 95 ? 10.456 12.205 -19.507 1.00 89.88 95 ALA A CA 1
ATOM 757 C C . ALA A 1 95 ? 10.955 13.652 -19.601 1.00 89.88 95 ALA A C 1
ATOM 759 O O . ALA A 1 95 ? 11.947 14.006 -18.955 1.00 89.88 95 ALA A O 1
ATOM 760 N N . ALA A 1 96 ? 10.305 14.473 -20.426 1.00 84.06 96 ALA A N 1
ATOM 761 C CA . ALA A 1 96 ? 10.713 15.857 -20.668 1.00 84.06 96 ALA A CA 1
ATOM 762 C C . ALA A 1 96 ? 10.226 16.820 -19.571 1.00 84.06 96 ALA A C 1
ATOM 764 O O . ALA A 1 96 ? 10.895 17.811 -19.275 1.00 84.06 96 ALA A O 1
ATOM 765 N N . SER A 1 97 ? 9.079 16.525 -18.955 1.00 89.31 97 SER A N 1
ATOM 766 C CA . SER A 1 97 ? 8.484 17.320 -17.877 1.00 89.31 97 SER A CA 1
ATOM 767 C C . SER A 1 97 ? 7.675 16.453 -16.9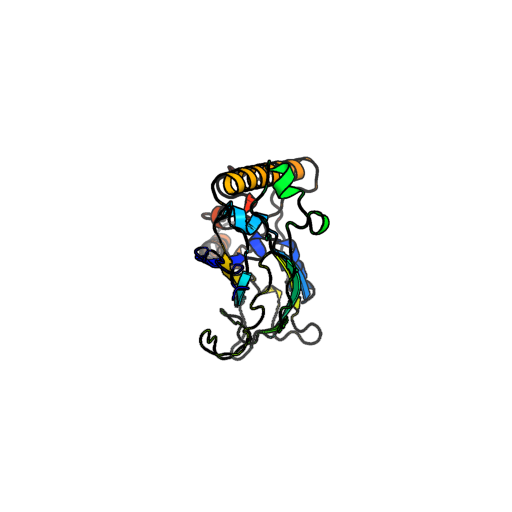07 1.00 89.31 97 SER A C 1
ATOM 769 O O . SER A 1 97 ? 7.473 15.258 -17.135 1.00 89.31 97 SER A O 1
ATOM 771 N N . GLY A 1 98 ? 7.201 17.049 -15.810 1.00 85.94 98 GLY A N 1
ATOM 772 C CA . GLY A 1 98 ? 6.282 16.386 -14.883 1.00 85.94 98 GLY A CA 1
ATOM 773 C C . GLY A 1 98 ? 4.930 16.024 -15.505 1.00 85.94 98 GLY A C 1
ATOM 774 O O . GLY A 1 98 ? 4.355 15.003 -15.139 1.00 85.94 98 GLY A O 1
ATOM 775 N N . GLU A 1 99 ? 4.432 16.816 -16.455 1.00 86.88 99 GLU A N 1
ATOM 776 C CA . GLU A 1 99 ? 3.187 16.540 -17.185 1.00 86.88 99 GLU A CA 1
ATOM 777 C C . GLU A 1 99 ? 3.348 15.344 -18.121 1.00 86.88 99 GLU A C 1
ATOM 779 O O . GLU A 1 99 ? 2.484 14.470 -18.132 1.00 86.88 99 GLU A O 1
ATOM 784 N N . ASP A 1 100 ? 4.470 15.282 -18.844 1.00 86.69 100 ASP A N 1
ATOM 785 C CA . ASP A 1 100 ? 4.844 14.131 -19.671 1.00 86.69 100 ASP A CA 1
ATOM 786 C C . ASP A 1 100 ? 4.940 12.869 -18.806 1.00 86.69 100 ASP A C 1
ATOM 788 O O . ASP A 1 100 ? 4.299 11.868 -19.095 1.00 86.69 100 ASP A O 1
ATOM 792 N N . TYR A 1 101 ? 5.623 12.951 -17.658 1.00 89.69 101 TYR A N 1
ATOM 793 C CA . TYR A 1 101 ? 5.748 11.832 -16.723 1.00 89.69 101 TYR A CA 1
ATOM 794 C C . TYR A 1 101 ? 4.399 11.344 -16.164 1.00 89.69 101 TYR A C 1
ATOM 796 O O . TYR A 1 101 ? 4.161 10.136 -16.104 1.00 89.69 101 TYR A O 1
ATOM 804 N N . ALA A 1 102 ? 3.529 12.264 -15.729 1.00 86.12 102 ALA A N 1
ATOM 805 C CA . ALA A 1 102 ? 2.268 11.949 -15.052 1.00 86.12 102 ALA A CA 1
ATOM 806 C C . ALA A 1 102 ? 1.135 11.552 -16.010 1.00 86.12 102 ALA A C 1
ATOM 808 O O . ALA A 1 102 ? 0.286 10.737 -15.648 1.00 86.12 102 ALA A O 1
ATOM 809 N N . GLY A 1 103 ? 1.101 12.142 -17.209 1.00 80.12 103 GLY A N 1
ATOM 810 C CA . GLY A 1 103 ? 0.139 11.818 -18.267 1.00 80.12 103 GLY A CA 1
ATOM 811 C C . GLY A 1 103 ? 0.470 10.524 -19.011 1.00 80.12 103 GLY A C 1
ATOM 812 O O . GLY A 1 103 ? -0.284 10.100 -19.886 1.00 80.12 103 GLY A O 1
ATOM 813 N N . ASP A 1 104 ? 1.591 9.900 -18.659 1.00 81.00 104 ASP A N 1
ATOM 814 C CA . ASP A 1 104 ? 2.124 8.743 -19.340 1.00 81.00 104 ASP A CA 1
ATOM 815 C C . ASP A 1 104 ? 1.288 7.470 -19.095 1.00 81.00 104 ASP A C 1
ATOM 817 O O . ASP A 1 104 ? 0.891 7.118 -17.976 1.00 81.00 104 ASP A O 1
ATOM 821 N N . GLY A 1 105 ? 1.030 6.733 -20.169 1.00 83.94 105 GLY A N 1
ATOM 822 C CA . GLY A 1 105 ? 0.141 5.577 -20.192 1.00 83.94 105 GLY A CA 1
ATOM 823 C C . GLY A 1 105 ? 0.715 4.430 -21.011 1.00 83.94 105 GLY A C 1
ATOM 824 O O . GLY A 1 105 ? 1.781 4.537 -21.599 1.00 83.94 105 GLY A O 1
ATOM 825 N N . MET A 1 106 ? -0.007 3.313 -21.103 1.00 84.88 106 MET A N 1
ATOM 826 C CA . MET A 1 106 ? 0.449 2.173 -21.917 1.00 84.88 106 MET A CA 1
ATOM 827 C C . MET A 1 106 ? 0.686 2.543 -23.394 1.00 84.88 106 MET A C 1
ATOM 829 O O . MET A 1 106 ? 1.558 1.965 -24.035 1.00 84.88 106 MET A O 1
ATOM 833 N N . ALA A 1 107 ? -0.056 3.520 -23.926 1.00 86.19 107 ALA A N 1
ATOM 834 C CA . ALA A 1 107 ? 0.015 3.927 -25.330 1.00 86.19 107 ALA A CA 1
ATOM 835 C C . ALA A 1 107 ? 1.319 4.649 -25.725 1.00 86.19 107 ALA A C 1
ATOM 837 O O . ALA A 1 107 ? 1.633 4.704 -26.909 1.00 86.19 107 ALA A O 1
ATOM 838 N N . SER A 1 108 ? 2.087 5.182 -24.770 1.00 86.00 108 SER A N 1
ATOM 839 C CA . SER A 1 108 ? 3.364 5.856 -25.054 1.00 86.00 108 SER A CA 1
ATOM 840 C C . SER A 1 108 ? 4.511 4.889 -25.363 1.00 86.00 108 SER A C 1
ATOM 842 O O . SER A 1 108 ? 5.568 5.308 -25.828 1.00 86.00 108 SER A O 1
ATOM 844 N N . GLY A 1 109 ? 4.346 3.600 -25.043 1.00 87.88 109 GLY A N 1
ATOM 845 C CA . GLY A 1 109 ? 5.429 2.616 -25.067 1.00 87.88 109 GLY A CA 1
ATOM 846 C C . GLY A 1 109 ? 6.409 2.722 -23.889 1.00 87.88 109 GLY A C 1
ATOM 847 O O . GLY A 1 109 ? 7.346 1.930 -23.804 1.00 87.88 109 GLY A O 1
ATOM 848 N N . HIS A 1 110 ? 6.205 3.650 -22.948 1.00 91.38 110 HIS A N 1
ATOM 849 C CA . HIS A 1 110 ? 7.048 3.785 -21.756 1.00 91.38 110 HIS A CA 1
ATOM 850 C C . HIS A 1 110 ? 6.685 2.819 -20.631 1.00 91.38 110 HIS A C 1
ATOM 852 O O . HIS A 1 110 ? 7.456 2.688 -19.677 1.00 91.38 110 HIS A O 1
ATOM 858 N N . PHE A 1 111 ? 5.553 2.124 -20.738 1.00 95.12 111 PHE A N 1
ATOM 859 C CA . PHE A 1 111 ? 5.126 1.097 -19.797 1.00 95.12 111 PHE A CA 1
ATOM 860 C C . PHE A 1 111 ? 5.066 -0.271 -20.456 1.00 95.12 111 PHE A C 1
ATOM 862 O O . PHE A 1 111 ? 4.719 -0.407 -21.628 1.00 95.12 111 PHE A O 1
ATOM 869 N N . ARG A 1 112 ? 5.355 -1.296 -19.657 1.00 94.56 112 ARG A N 1
ATOM 870 C CA . ARG A 1 112 ? 5.221 -2.691 -20.058 1.00 94.56 112 ARG A CA 1
ATOM 871 C C . ARG A 1 112 ? 4.549 -3.509 -18.964 1.00 94.56 112 ARG A C 1
ATOM 873 O O . ARG A 1 112 ? 4.633 -3.190 -17.775 1.00 94.56 112 ARG A O 1
ATOM 880 N N . THR A 1 113 ? 3.926 -4.588 -19.407 1.00 94.94 113 THR A N 1
ATOM 881 C CA . THR A 1 113 ? 3.374 -5.655 -18.582 1.00 94.94 113 THR A CA 1
ATOM 88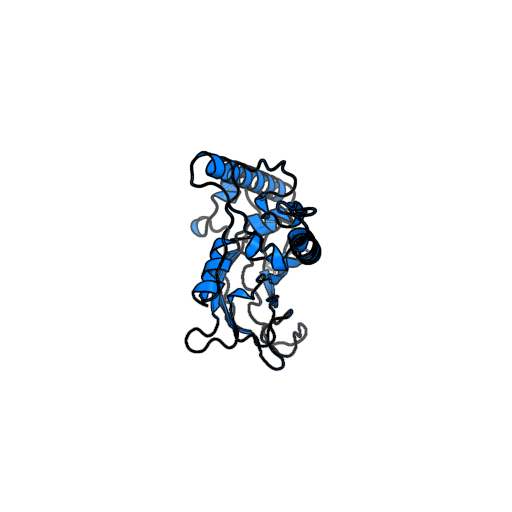2 C C . THR A 1 113 ? 4.064 -6.944 -18.997 1.00 94.94 113 THR A C 1
ATOM 884 O O . THR A 1 113 ? 4.095 -7.263 -20.184 1.00 94.94 113 THR A O 1
ATOM 887 N N . ASP A 1 114 ? 4.627 -7.660 -18.031 1.00 92.50 114 ASP A N 1
ATOM 888 C CA . ASP A 1 114 ? 5.209 -8.987 -18.244 1.00 92.50 114 ASP A CA 1
ATOM 889 C C . ASP A 1 114 ? 4.252 -10.073 -17.744 1.00 92.50 114 ASP A C 1
ATOM 891 O O . ASP A 1 114 ? 3.276 -9.783 -17.057 1.00 92.50 114 ASP A O 1
ATOM 895 N N . ILE A 1 115 ? 4.532 -11.332 -18.072 1.00 90.06 115 ILE A N 1
ATOM 896 C CA . ILE A 1 115 ? 3.778 -12.462 -17.528 1.00 90.06 115 ILE A CA 1
ATOM 897 C C . ILE A 1 115 ? 4.227 -12.693 -16.082 1.00 90.06 115 ILE A C 1
ATOM 899 O O . ILE A 1 115 ? 5.405 -12.950 -15.836 1.00 90.06 115 ILE A O 1
ATOM 903 N N . ALA A 1 116 ? 3.284 -12.627 -15.145 1.00 91.56 116 ALA A N 1
ATOM 904 C CA . ALA A 1 116 ? 3.464 -13.061 -13.764 1.00 91.56 116 ALA A CA 1
ATOM 905 C C . ALA A 1 116 ? 2.872 -14.478 -13.609 1.00 91.56 116 ALA A C 1
ATOM 907 O O . ALA A 1 116 ? 1.656 -14.624 -13.741 1.00 91.56 116 ALA A O 1
ATOM 908 N N . PRO A 1 117 ? 3.683 -15.526 -13.357 1.00 90.31 117 PRO A N 1
ATOM 909 C CA . PRO A 1 117 ? 3.193 -16.910 -13.330 1.00 90.31 117 PRO A CA 1
ATOM 910 C C . PRO A 1 117 ? 2.148 -17.180 -12.242 1.00 90.31 117 PRO A C 1
ATOM 912 O O . PRO A 1 117 ? 1.220 -17.958 -12.446 1.00 90.31 117 PRO A O 1
ATOM 915 N N . ILE A 1 118 ? 2.295 -16.526 -11.088 1.00 94.06 118 ILE A N 1
ATOM 916 C CA . ILE A 1 118 ? 1.424 -16.693 -9.925 1.00 94.06 118 ILE A CA 1
ATOM 917 C C . ILE A 1 118 ? 0.887 -15.315 -9.539 1.00 94.06 118 ILE A C 1
ATOM 919 O O . ILE A 1 118 ? 1.629 -14.462 -9.055 1.00 94.06 118 ILE A O 1
ATOM 923 N N . THR A 1 119 ? -0.407 -15.091 -9.759 1.00 96.62 119 THR A N 1
ATOM 924 C CA . THR A 1 119 ? -1.080 -13.798 -9.532 1.00 96.62 119 THR A CA 1
ATOM 925 C C . THR A 1 119 ? -2.062 -13.825 -8.368 1.00 96.62 119 THR A C 1
ATOM 927 O O . THR A 1 119 ? -2.829 -12.881 -8.195 1.00 96.62 119 THR A O 1
ATOM 930 N N . SER A 1 120 ? -2.080 -14.885 -7.561 1.00 97.25 120 SER A N 1
ATOM 931 C CA . SER A 1 120 ? -2.940 -14.959 -6.383 1.00 97.25 120 SER A CA 1
ATOM 932 C C . SER A 1 120 ? -2.351 -15.865 -5.313 1.00 97.25 120 SER A C 1
ATOM 934 O O . SER A 1 120 ? -1.680 -16.843 -5.638 1.00 97.25 120 SER A O 1
ATOM 936 N N . VAL A 1 121 ? -2.620 -15.532 -4.052 1.00 97.06 121 VAL A N 1
ATOM 937 C CA . VAL A 1 121 ? -2.212 -16.303 -2.877 1.00 97.06 121 VAL A CA 1
ATOM 938 C C . VAL A 1 121 ? -3.334 -16.373 -1.850 1.00 97.06 121 VAL A C 1
ATOM 940 O O . VAL A 1 121 ? -4.149 -15.452 -1.744 1.00 97.06 121 VAL A O 1
ATOM 943 N N . ALA A 1 122 ? -3.340 -17.453 -1.071 1.00 96.75 122 ALA A N 1
ATOM 944 C CA . ALA A 1 122 ? -4.173 -17.582 0.113 1.00 96.75 122 ALA A CA 1
ATOM 945 C C . ALA A 1 122 ? -3.380 -17.141 1.349 1.00 96.75 122 ALA A C 1
ATOM 947 O O . ALA A 1 122 ? -2.281 -17.625 1.598 1.00 96.75 122 ALA A O 1
ATOM 948 N N . ILE A 1 123 ? -3.957 -16.233 2.120 1.00 95.31 123 ILE A N 1
ATOM 949 C CA . ILE A 1 123 ? -3.473 -15.758 3.413 1.00 95.31 123 ILE A CA 1
ATOM 950 C C . ILE A 1 123 ? -4.188 -16.561 4.491 1.00 95.31 123 ILE A C 1
ATOM 952 O O . ILE A 1 123 ? -5.393 -16.787 4.378 1.00 95.31 123 ILE A O 1
ATOM 956 N N . SER A 1 124 ? -3.445 -17.009 5.502 1.00 90.88 124 SER A N 1
ATOM 957 C CA . SER A 1 124 ? -3.968 -17.850 6.591 1.00 90.88 124 SER A CA 1
ATOM 958 C C . SER A 1 124 ? -3.640 -17.300 7.981 1.00 90.88 124 SER A C 1
ATOM 960 O O . SER A 1 124 ? -4.414 -17.489 8.922 1.00 90.88 124 SER A O 1
ATOM 962 N N . PHE A 1 125 ? -2.496 -16.624 8.136 1.00 84.50 125 PHE A N 1
ATOM 963 C CA . PHE A 1 125 ? -2.036 -16.111 9.430 1.00 84.50 125 PHE A CA 1
ATOM 964 C C . PHE A 1 125 ? -2.198 -14.594 9.555 1.00 84.50 125 PHE A C 1
ATOM 966 O O . PHE A 1 125 ? -2.527 -14.093 10.626 1.00 84.50 125 PHE A O 1
ATOM 973 N N . GLY A 1 126 ? -1.998 -13.855 8.460 1.00 85.62 126 GLY A N 1
ATOM 974 C CA . GLY A 1 126 ? -2.202 -12.404 8.438 1.00 85.62 126 GLY A CA 1
ATOM 975 C C . GLY A 1 126 ? -1.122 -11.581 9.154 1.00 85.62 126 GLY A C 1
ATOM 976 O O . GLY A 1 126 ? -1.360 -10.413 9.447 1.00 85.62 126 GLY A O 1
ATOM 977 N N . ILE A 1 127 ? 0.063 -12.142 9.422 1.00 92.31 127 ILE A N 1
ATOM 978 C CA . ILE A 1 127 ? 1.244 -11.401 9.901 1.00 92.31 127 ILE A CA 1
ATOM 979 C C . ILE A 1 127 ? 2.403 -11.689 8.951 1.00 92.31 127 ILE A C 1
ATOM 981 O O . ILE A 1 127 ? 2.936 -12.795 8.947 1.00 92.31 127 ILE A O 1
ATOM 985 N N . GLN A 1 128 ? 2.776 -10.693 8.143 1.00 93.38 128 GLN A N 1
ATOM 986 C CA . GLN A 1 128 ? 3.782 -10.795 7.077 1.00 93.38 128 GLN A CA 1
ATOM 987 C C . GLN A 1 128 ? 3.628 -12.060 6.217 1.00 93.38 128 GLN A C 1
ATOM 989 O O . GLN A 1 128 ? 4.610 -12.642 5.757 1.00 93.38 128 GLN A O 1
ATOM 994 N N . ASP A 1 129 ? 2.382 -12.454 5.973 1.00 94.69 129 ASP A N 1
ATOM 995 C CA . ASP A 1 129 ? 2.021 -13.696 5.307 1.00 94.69 129 ASP A CA 1
ATOM 996 C C . ASP A 1 129 ? 2.127 -13.522 3.788 1.00 94.69 129 ASP A C 1
ATOM 998 O O . ASP A 1 129 ? 1.519 -12.627 3.203 1.00 94.69 129 ASP A O 1
ATOM 1002 N N . SER A 1 130 ? 2.947 -14.347 3.148 1.00 94.06 130 SER A N 1
ATOM 1003 C CA . SER A 1 130 ? 3.168 -14.317 1.695 1.00 94.06 130 SER A CA 1
ATOM 1004 C C . SER A 1 130 ? 2.350 -15.364 0.940 1.00 94.06 130 SER A C 1
ATOM 1006 O O . SER A 1 130 ? 2.437 -15.447 -0.284 1.00 94.06 130 SER A O 1
ATOM 1008 N N . GLY A 1 131 ? 1.564 -16.164 1.667 1.00 92.19 131 GLY A N 1
ATOM 1009 C CA . GLY A 1 131 ? 0.786 -17.281 1.144 1.00 92.19 131 GLY A CA 1
ATOM 1010 C C . GLY A 1 131 ? 1.612 -18.473 0.664 1.00 92.19 131 GLY A C 1
ATOM 1011 O O . GLY A 1 131 ? 1.090 -19.351 -0.021 1.00 92.19 131 GLY A O 1
ATOM 1012 N N . VAL A 1 132 ? 2.892 -18.519 1.038 1.00 92.12 132 VAL A N 1
ATOM 1013 C CA . VAL A 1 132 ? 3.760 -19.697 0.945 1.00 92.12 132 VAL A CA 1
ATOM 1014 C C . VAL A 1 132 ? 4.333 -20.003 2.326 1.00 92.12 132 VAL A C 1
ATOM 1016 O O . VAL A 1 132 ? 4.484 -19.104 3.153 1.00 92.12 132 VAL A O 1
ATOM 1019 N N . PHE A 1 133 ? 4.660 -21.270 2.585 1.00 88.94 133 PHE A N 1
ATOM 1020 C CA . PHE A 1 133 ? 5.204 -21.687 3.883 1.00 88.94 133 PHE A CA 1
ATOM 1021 C C . PHE A 1 133 ? 6.591 -21.095 4.165 1.00 88.94 133 PHE A C 1
ATOM 1023 O O . PHE A 1 133 ? 6.876 -20.713 5.296 1.00 88.94 133 PHE A O 1
ATOM 1030 N N . GLU A 1 134 ? 7.440 -20.998 3.140 1.00 87.19 134 GLU A N 1
ATOM 1031 C CA . GLU A 1 134 ? 8.780 -20.424 3.240 1.00 87.19 134 GLU A CA 1
ATOM 1032 C C . GLU A 1 134 ? 9.093 -19.598 1.987 1.00 87.19 134 GLU A C 1
ATOM 1034 O O . GLU A 1 134 ? 8.969 -20.081 0.862 1.00 87.19 134 GLU A O 1
ATOM 1039 N N . LEU A 1 135 ? 9.515 -18.345 2.183 1.00 85.69 135 LEU A N 1
ATOM 1040 C CA . LEU A 1 135 ? 10.007 -17.491 1.102 1.00 85.69 135 LEU A CA 1
ATOM 1041 C C . LEU A 1 135 ? 11.478 -17.803 0.831 1.00 85.69 135 LEU A C 1
ATOM 1043 O O . LEU A 1 135 ? 12.359 -17.315 1.541 1.00 85.69 135 LEU A O 1
ATOM 1047 N N . ASN A 1 136 ? 11.744 -18.567 -0.226 1.00 87.56 136 ASN A N 1
ATOM 1048 C CA . ASN A 1 136 ? 13.101 -18.905 -0.636 1.00 87.56 136 ASN A CA 1
ATOM 1049 C C . ASN A 1 136 ? 13.431 -18.330 -2.019 1.00 87.56 136 ASN A C 1
ATOM 1051 O O . ASN A 1 136 ? 12.954 -18.803 -3.043 1.00 87.56 136 ASN A O 1
ATOM 1055 N N . PHE A 1 137 ? 14.300 -17.318 -2.050 1.00 84.31 137 PHE A N 1
ATOM 1056 C CA . PHE A 1 137 ? 14.725 -16.655 -3.289 1.00 84.31 137 PHE A CA 1
ATOM 1057 C C . PHE A 1 137 ? 15.887 -17.347 -4.013 1.00 84.31 137 PHE A C 1
ATOM 1059 O O . PHE A 1 137 ? 16.349 -16.828 -5.028 1.00 84.31 137 PHE A O 1
ATOM 1066 N N . LYS A 1 138 ? 16.406 -18.451 -3.463 1.00 85.50 138 LYS A N 1
ATOM 1067 C CA . LYS A 1 138 ? 17.467 -19.261 -4.082 1.00 85.50 138 LYS A CA 1
ATOM 1068 C C . LYS A 1 138 ? 16.920 -20.448 -4.868 1.00 85.50 138 LYS A C 1
ATOM 1070 O O . LYS A 1 138 ? 17.702 -21.131 -5.515 1.00 85.50 138 LYS A O 1
ATOM 1075 N N . ASP A 1 139 ? 15.629 -20.723 -4.727 1.00 80.38 139 ASP A N 1
ATOM 1076 C CA . ASP A 1 139 ? 14.963 -21.793 -5.450 1.00 80.38 139 ASP A CA 1
ATOM 1077 C C . ASP A 1 139 ? 14.691 -21.368 -6.902 1.00 80.38 139 ASP A C 1
ATOM 1079 O O . ASP A 1 139 ? 14.536 -20.179 -7.190 1.00 80.38 139 ASP A O 1
ATOM 1083 N N . ASP A 1 140 ? 14.616 -22.342 -7.804 1.00 81.75 140 ASP A N 1
ATOM 1084 C CA . ASP A 1 140 ? 14.372 -22.125 -9.236 1.00 81.75 140 ASP A CA 1
ATOM 1085 C C . ASP A 1 140 ? 12.881 -21.865 -9.541 1.00 81.75 140 ASP A C 1
ATOM 1087 O O . ASP A 1 140 ? 12.500 -21.576 -10.678 1.00 81.75 140 ASP A O 1
ATOM 1091 N N . HIS A 1 141 ? 12.018 -21.953 -8.525 1.00 86.69 141 HIS A N 1
ATOM 1092 C CA . HIS A 1 141 ? 10.591 -21.681 -8.632 1.00 86.69 141 HIS A CA 1
ATOM 1093 C C . HIS A 1 141 ? 10.274 -20.195 -8.436 1.00 86.69 141 HIS A C 1
ATOM 1095 O O . HIS A 1 141 ? 10.726 -19.555 -7.483 1.00 86.69 141 HIS A O 1
ATOM 1101 N N . PHE A 1 142 ? 9.409 -19.666 -9.305 1.00 88.62 142 PHE A N 1
ATOM 1102 C CA . PHE A 1 142 ? 8.878 -18.314 -9.155 1.00 88.62 142 PHE A CA 1
ATOM 1103 C C . PHE A 1 142 ? 8.073 -18.176 -7.866 1.00 88.62 142 PHE A C 1
ATOM 1105 O O . PHE A 1 142 ? 7.165 -18.965 -7.594 1.00 88.62 142 PHE A O 1
ATOM 1112 N N . GLN A 1 143 ? 8.363 -17.121 -7.113 1.00 93.56 143 GLN A N 1
ATOM 1113 C CA . GLN A 1 143 ? 7.553 -16.726 -5.972 1.00 93.56 143 GLN A CA 1
ATOM 1114 C C . GLN A 1 143 ? 6.253 -16.055 -6.443 1.00 93.56 143 GLN A C 1
ATOM 1116 O O . GLN A 1 143 ? 6.184 -15.513 -7.554 1.00 93.56 143 GLN A O 1
ATOM 1121 N N . PRO A 1 144 ? 5.200 -16.041 -5.609 1.00 95.50 144 PRO A N 1
ATOM 1122 C CA . PRO A 1 144 ? 3.994 -15.301 -5.932 1.00 95.50 144 PRO A CA 1
ATOM 1123 C C . PRO A 1 144 ? 4.275 -13.838 -6.280 1.00 95.50 144 PRO A C 1
ATOM 1125 O O . PRO A 1 144 ? 5.021 -13.146 -5.583 1.00 95.50 144 PRO A O 1
ATOM 1128 N N . PHE A 1 145 ? 3.649 -13.371 -7.362 1.00 96.38 145 PHE A N 1
ATOM 1129 C CA . PHE A 1 145 ? 3.785 -12.021 -7.920 1.00 96.38 145 PHE A CA 1
ATOM 1130 C C . PHE A 1 145 ? 5.190 -11.661 -8.425 1.00 96.38 145 PHE A C 1
ATOM 1132 O O . PHE A 1 145 ? 5.424 -10.516 -8.818 1.00 96.38 145 PHE A O 1
ATOM 1139 N N . GLU A 1 146 ? 6.132 -12.604 -8.432 1.00 95.50 146 GLU A N 1
ATOM 1140 C CA . GLU A 1 146 ? 7.497 -12.339 -8.860 1.00 95.50 146 GLU A CA 1
ATOM 1141 C C . GLU A 1 146 ? 7.558 -11.912 -10.330 1.00 95.50 146 GLU A C 1
ATOM 1143 O O . GLU A 1 146 ? 6.917 -12.483 -11.213 1.00 95.50 146 GLU A O 1
ATOM 1148 N N . GLY A 1 147 ? 8.348 -10.873 -10.596 1.00 94.06 147 GLY A N 1
ATOM 1149 C CA . GLY A 1 147 ? 8.565 -10.336 -11.934 1.00 94.06 147 GLY A CA 1
ATOM 1150 C C . GLY A 1 147 ? 7.460 -9.401 -12.426 1.00 94.06 147 GLY A C 1
ATOM 1151 O O . GLY A 1 147 ? 7.696 -8.704 -13.421 1.00 94.06 147 GLY A O 1
ATOM 1152 N N . ALA A 1 148 ? 6.323 -9.334 -11.723 1.00 97.25 148 ALA A N 1
ATOM 1153 C CA . ALA A 1 148 ? 5.247 -8.389 -11.990 1.00 97.25 148 ALA A CA 1
ATOM 1154 C C . ALA A 1 148 ? 5.707 -6.936 -11.799 1.00 97.25 148 ALA A C 1
ATOM 1156 O O . ALA A 1 148 ? 6.670 -6.642 -11.090 1.00 97.25 148 ALA A O 1
ATOM 1157 N N . GLY A 1 149 ? 5.001 -6.003 -12.430 1.00 97.00 149 GLY A N 1
ATOM 1158 C CA . GLY A 1 149 ? 5.227 -4.575 -12.228 1.00 97.00 149 GLY A CA 1
ATOM 1159 C C . GLY A 1 149 ? 4.724 -4.111 -10.864 1.00 97.00 149 GLY A C 1
ATOM 1160 O O . GLY A 1 149 ? 3.721 -4.615 -10.371 1.00 97.00 149 GLY A O 1
ATOM 1161 N N . ALA A 1 150 ? 5.407 -3.142 -10.258 1.00 96.44 150 ALA A N 1
ATOM 1162 C CA . ALA A 1 150 ? 5.022 -2.620 -8.946 1.00 96.44 150 ALA A CA 1
ATOM 1163 C C . ALA A 1 150 ? 3.730 -1.776 -8.975 1.00 96.44 150 ALA A C 1
ATOM 1165 O O . ALA A 1 150 ? 3.037 -1.673 -7.968 1.00 96.44 150 ALA A O 1
ATOM 1166 N N . ILE A 1 151 ? 3.390 -1.179 -10.122 1.00 96.19 151 ILE A N 1
ATOM 1167 C CA . ILE A 1 151 ? 2.121 -0.465 -10.307 1.00 96.19 151 ILE A CA 1
ATOM 1168 C C . ILE A 1 151 ? 1.071 -1.515 -10.630 1.00 96.19 151 ILE A C 1
ATOM 1170 O O . ILE A 1 151 ? 1.252 -2.264 -11.591 1.00 96.19 151 ILE A O 1
ATOM 1174 N N . GLY A 1 152 ? -0.027 -1.562 -9.887 1.00 95.25 152 GLY A N 1
ATOM 1175 C CA . GLY A 1 152 ? -1.036 -2.578 -10.150 1.00 95.25 152 GLY A CA 1
ATOM 1176 C C . GLY A 1 152 ? -2.355 -2.384 -9.431 1.00 95.25 152 GLY A C 1
ATOM 1177 O O . GLY A 1 152 ? -2.440 -1.651 -8.447 1.00 95.25 152 GLY A O 1
ATOM 1178 N N . SER A 1 153 ? -3.352 -3.083 -9.955 1.00 96.75 153 SER A N 1
ATOM 1179 C CA . SER A 1 153 ? -4.695 -3.218 -9.407 1.00 96.75 153 SER A CA 1
ATOM 1180 C C . SER A 1 153 ? -4.799 -4.563 -8.711 1.00 96.75 153 SER A C 1
ATOM 1182 O O . SER A 1 153 ? -4.464 -5.599 -9.292 1.00 96.75 153 SER A O 1
ATOM 1184 N N . TRP A 1 154 ? -5.273 -4.556 -7.477 1.00 97.56 154 TRP A N 1
ATOM 1185 C CA . TRP A 1 154 ? -5.305 -5.715 -6.596 1.00 97.56 154 TRP A CA 1
ATOM 1186 C C . TRP A 1 154 ? -6.728 -5.967 -6.101 1.00 97.56 154 TRP A C 1
ATOM 1188 O O . TRP A 1 154 ? -7.507 -5.023 -5.960 1.00 97.56 154 TRP A O 1
ATOM 1198 N N . SER A 1 155 ? -7.061 -7.223 -5.799 1.00 97.62 155 SER A N 1
ATOM 1199 C CA . SER A 1 155 ? -8.237 -7.581 -5.000 1.00 97.62 155 SER A CA 1
ATOM 1200 C C . SER A 1 155 ? -7.826 -8.291 -3.716 1.00 97.62 155 SER A C 1
ATOM 1202 O O . SER A 1 155 ? -6.874 -9.075 -3.694 1.00 97.62 155 SER A O 1
ATOM 1204 N N . LEU A 1 156 ? -8.544 -7.985 -2.637 1.00 97.50 156 LEU A N 1
ATOM 1205 C CA . LEU A 1 156 ? -8.459 -8.680 -1.361 1.00 97.50 156 LEU A CA 1
ATOM 1206 C C . LEU A 1 156 ? -9.856 -9.154 -0.972 1.00 97.50 156 LEU A C 1
ATOM 1208 O O . LEU A 1 156 ? -10.790 -8.354 -0.893 1.00 97.50 156 LEU A O 1
ATOM 1212 N N . GLU A 1 157 ? -9.983 -10.453 -0.730 1.00 97.12 157 GLU A N 1
ATOM 1213 C CA . GLU A 1 157 ? -11.262 -11.115 -0.485 1.00 97.12 157 GLU A CA 1
ATOM 1214 C C . GLU A 1 157 ? -11.191 -11.960 0.788 1.00 97.12 157 GLU A C 1
ATOM 1216 O O . GLU A 1 157 ? -10.374 -12.871 0.902 1.00 97.12 157 GLU A O 1
ATOM 1221 N N . LEU A 1 158 ? -12.060 -11.659 1.745 1.00 95.94 158 LEU A N 1
ATOM 1222 C CA . LEU A 1 158 ? -12.298 -12.417 2.967 1.00 95.94 158 LEU A CA 1
ATOM 1223 C C . LEU A 1 158 ? -13.593 -13.247 2.813 1.00 95.94 158 LEU A C 1
ATOM 1225 O O . LEU A 1 158 ? -14.482 -12.858 2.050 1.00 95.94 158 LEU A O 1
ATOM 1229 N N . PRO A 1 159 ? -13.756 -14.368 3.540 1.00 95.25 159 PRO A N 1
ATOM 1230 C CA . PRO A 1 159 ? -14.991 -15.151 3.547 1.00 95.25 159 PRO A CA 1
ATOM 1231 C C . PRO A 1 159 ? -16.243 -14.325 3.885 1.00 95.25 159 PRO A C 1
ATOM 1233 O O . PRO A 1 159 ? -16.402 -13.810 4.987 1.00 95.25 159 PRO A O 1
ATOM 1236 N N . THR A 1 160 ? -17.186 -14.234 2.948 1.00 93.50 160 THR A N 1
ATOM 1237 C CA . THR A 1 160 ? -18.384 -13.393 3.117 1.00 93.50 160 THR A CA 1
ATOM 1238 C C . THR A 1 160 ? -19.594 -14.145 3.669 1.00 93.50 160 THR A C 1
ATOM 1240 O O . THR A 1 160 ? -20.412 -13.539 4.358 1.00 93.50 160 THR A O 1
ATOM 1243 N N . PHE A 1 161 ? -19.707 -15.453 3.401 1.00 91.88 161 PHE A N 1
ATOM 1244 C CA . PHE A 1 161 ? -20.847 -16.272 3.833 1.00 91.88 161 PHE A CA 1
ATOM 1245 C C . PHE A 1 161 ? -20.794 -16.613 5.329 1.00 91.88 161 PHE A C 1
ATOM 1247 O O . PHE A 1 161 ? -21.763 -16.396 6.050 1.00 91.88 161 PHE A O 1
ATOM 1254 N N . VAL A 1 162 ? -19.647 -17.107 5.804 1.00 90.06 162 VAL A N 1
ATOM 1255 C CA . VAL A 1 162 ? -19.375 -17.331 7.231 1.00 90.06 162 VAL A CA 1
ATOM 1256 C C . VAL A 1 162 ? -18.125 -16.546 7.590 1.00 90.06 162 VAL A C 1
ATOM 1258 O O . VAL A 1 162 ? -17.014 -16.934 7.224 1.00 90.06 162 VAL A O 1
ATOM 1261 N N . ARG A 1 163 ? -18.312 -15.431 8.300 1.00 91.50 163 ARG A N 1
ATOM 1262 C CA . ARG A 1 163 ? -17.203 -14.616 8.802 1.00 91.50 163 ARG A CA 1
ATOM 1263 C C . ARG A 1 163 ? -16.605 -15.308 10.022 1.00 91.50 163 ARG A C 1
ATOM 1265 O O . ARG A 1 163 ? -17.300 -15.523 11.011 1.00 91.50 163 ARG A O 1
ATOM 1272 N N . SER A 1 164 ? -15.325 -15.667 9.948 1.00 86.94 164 SER A N 1
ATOM 1273 C CA . SER A 1 164 ? -14.614 -16.334 11.049 1.00 86.94 164 SER A CA 1
ATOM 1274 C C . SER A 1 164 ? -14.410 -15.431 12.270 1.00 86.94 164 SER A C 1
ATOM 1276 O O . SER A 1 164 ? -14.208 -15.932 13.372 1.00 86.94 164 SER A O 1
ATOM 1278 N N . PHE A 1 165 ? -14.470 -14.113 12.082 1.00 90.75 165 PHE A N 1
ATOM 1279 C CA . PHE A 1 165 ? -14.413 -13.101 13.131 1.00 90.75 165 PHE A CA 1
ATOM 1280 C C . PHE A 1 165 ? -15.111 -11.819 12.659 1.00 90.75 165 PHE A C 1
ATOM 1282 O O . PHE A 1 165 ? -15.464 -11.686 11.484 1.00 90.75 165 PHE A O 1
ATOM 1289 N N . ASP A 1 166 ? -15.298 -10.865 13.567 1.00 90.44 166 ASP A N 1
ATOM 1290 C CA . ASP A 1 166 ? -15.841 -9.559 13.213 1.00 90.44 166 ASP A CA 1
ATOM 1291 C C . ASP A 1 166 ? -14.809 -8.710 12.453 1.00 90.44 166 ASP A C 1
ATOM 1293 O O . ASP A 1 166 ? -13.801 -8.267 13.006 1.00 90.44 166 ASP A O 1
ATOM 1297 N N . TYR A 1 167 ? -15.079 -8.440 11.175 1.00 92.19 167 TYR A N 1
ATOM 1298 C CA . TYR A 1 167 ? -14.201 -7.630 10.329 1.00 92.19 167 TYR A CA 1
ATOM 1299 C C . TYR A 1 167 ? -14.119 -6.169 10.769 1.00 92.19 167 TYR A C 1
ATOM 1301 O O . TYR A 1 167 ? -13.161 -5.493 10.395 1.00 92.19 167 TYR A O 1
ATOM 1309 N N . SER A 1 168 ? -15.035 -5.682 11.615 1.00 87.62 168 SER A N 1
ATOM 1310 C CA . SER A 1 168 ? -14.892 -4.366 12.246 1.00 87.62 168 SER A CA 1
ATOM 1311 C C . SER A 1 168 ? -13.596 -4.256 13.069 1.00 87.62 168 SER A C 1
ATOM 1313 O O . SER A 1 168 ? -13.017 -3.172 13.159 1.00 87.62 168 SER A O 1
ATOM 1315 N N . ALA A 1 169 ? -13.074 -5.387 13.565 1.00 88.44 169 ALA A N 1
ATOM 1316 C CA . ALA A 1 169 ? -11.832 -5.471 14.327 1.00 88.44 169 ALA A CA 1
ATOM 1317 C C . ALA A 1 169 ? -10.552 -5.314 13.480 1.00 88.44 169 ALA A C 1
ATOM 1319 O O . ALA A 1 169 ? -9.457 -5.302 14.044 1.00 88.44 169 ALA A O 1
ATOM 1320 N N . ILE A 1 170 ? -10.648 -5.218 12.145 1.00 90.88 170 ILE A N 1
ATOM 1321 C CA . ILE A 1 170 ? -9.491 -5.022 11.257 1.00 90.88 170 ILE A CA 1
ATOM 1322 C C . ILE A 1 170 ? -9.021 -3.574 11.333 1.00 90.88 170 ILE A C 1
ATOM 1324 O O . ILE A 1 170 ? -9.592 -2.700 10.687 1.00 90.88 170 ILE A O 1
ATOM 1328 N N . SER A 1 171 ? -7.942 -3.308 12.063 1.00 88.50 171 SER A N 1
ATOM 1329 C CA . SER A 1 171 ? -7.407 -1.957 12.251 1.00 88.50 171 SER A CA 1
ATOM 1330 C C . SER A 1 171 ? -6.789 -1.379 10.977 1.00 88.50 171 SER A C 1
ATOM 1332 O O . SER A 1 171 ? -6.948 -0.189 10.711 1.00 88.50 171 SER A O 1
ATOM 1334 N N . ASP A 1 172 ? -6.090 -2.193 10.189 1.00 91.62 172 ASP A N 1
ATOM 1335 C CA . ASP A 1 172 ? -5.489 -1.797 8.913 1.00 91.62 172 ASP A CA 1
ATOM 1336 C C . ASP A 1 172 ? -5.190 -3.037 8.058 1.00 91.62 172 ASP A C 1
ATOM 1338 O O . ASP A 1 172 ? -5.265 -4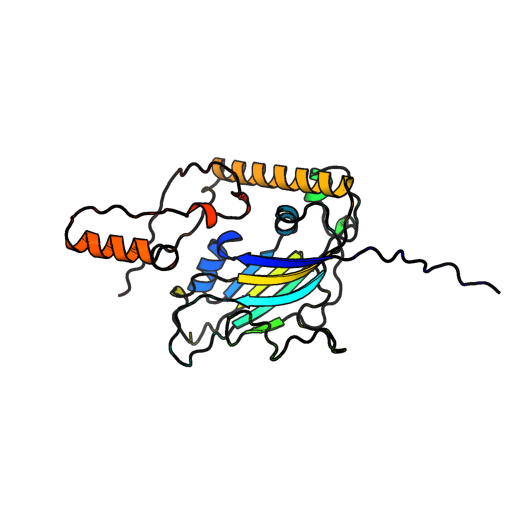.170 8.534 1.00 91.62 172 ASP A O 1
ATOM 1342 N N . VAL A 1 173 ? -4.812 -2.814 6.805 1.00 94.50 173 VAL A N 1
ATOM 1343 C CA . VAL A 1 173 ? -4.243 -3.826 5.916 1.00 94.50 173 VAL A CA 1
ATOM 1344 C C . VAL A 1 173 ? -2.945 -3.271 5.350 1.00 94.50 173 VAL A C 1
ATOM 1346 O O . VAL A 1 173 ? -2.929 -2.200 4.746 1.00 94.50 173 VAL A O 1
ATOM 1349 N N . ILE A 1 174 ? -1.851 -3.997 5.558 1.00 96.00 174 ILE A N 1
ATOM 1350 C CA . ILE A 1 174 ? -0.506 -3.559 5.199 1.00 96.00 174 ILE A CA 1
ATOM 1351 C C . ILE A 1 174 ? 0.072 -4.535 4.183 1.00 96.00 174 ILE A C 1
ATOM 1353 O O . ILE A 1 174 ? 0.315 -5.701 4.499 1.00 96.00 174 ILE A O 1
ATOM 1357 N N . LEU A 1 175 ? 0.336 -4.047 2.973 1.00 97.00 175 LEU A N 1
ATOM 1358 C CA . LEU A 1 175 ? 1.124 -4.778 1.989 1.00 97.00 175 LEU A CA 1
ATOM 1359 C C . LEU A 1 175 ? 2.602 -4.462 2.181 1.00 97.00 175 LEU A C 1
ATOM 1361 O O . LEU A 1 175 ? 3.021 -3.305 2.186 1.00 97.00 175 LEU A O 1
ATOM 1365 N N . HIS A 1 176 ? 3.399 -5.510 2.281 1.00 97.50 176 HIS A N 1
ATOM 1366 C CA . HIS A 1 176 ? 4.847 -5.469 2.331 1.00 97.50 176 HIS A CA 1
ATOM 1367 C C . HIS A 1 176 ? 5.387 -5.835 0.951 1.00 97.50 176 HIS A C 1
ATOM 1369 O O . HIS A 1 176 ? 5.471 -7.009 0.592 1.00 97.50 176 HIS A O 1
ATOM 1375 N N . VAL A 1 177 ? 5.737 -4.827 0.158 1.00 97.69 177 VAL A N 1
ATOM 1376 C CA . VAL A 1 177 ? 6.218 -5.018 -1.211 1.00 97.69 177 VAL A CA 1
ATOM 1377 C C . VAL A 1 177 ? 7.740 -4.960 -1.217 1.00 97.69 177 VAL A C 1
ATOM 1379 O O . VAL A 1 177 ? 8.338 -3.918 -0.941 1.00 97.69 177 VAL A O 1
ATOM 1382 N N . ARG A 1 178 ? 8.375 -6.082 -1.564 1.00 97.31 178 ARG A N 1
ATOM 1383 C CA . ARG A 1 178 ? 9.796 -6.133 -1.930 1.00 97.31 178 ARG A CA 1
ATOM 1384 C C . ARG A 1 178 ? 9.892 -6.034 -3.438 1.00 97.31 178 ARG A C 1
ATOM 1386 O O . ARG A 1 178 ? 9.275 -6.832 -4.143 1.00 97.31 178 ARG A O 1
ATOM 1393 N N . TYR A 1 179 ? 10.650 -5.070 -3.932 1.00 96.88 179 TYR A N 1
ATOM 1394 C CA . TYR A 1 179 ? 10.801 -4.847 -5.361 1.00 96.88 179 TYR A CA 1
ATOM 1395 C C . TYR A 1 179 ? 12.218 -4.418 -5.710 1.00 96.88 179 TYR A C 1
ATOM 1397 O O . TYR A 1 179 ? 12.946 -3.867 -4.886 1.00 96.88 179 TYR A O 1
ATOM 1405 N N . THR A 1 180 ? 12.584 -4.662 -6.958 1.00 96.69 180 THR A N 1
ATOM 1406 C CA . THR A 1 180 ? 13.818 -4.182 -7.555 1.00 96.69 180 THR A CA 1
ATOM 1407 C C . THR A 1 180 ? 13.546 -2.940 -8.385 1.00 96.69 180 THR A C 1
ATOM 1409 O O . THR A 1 180 ? 12.454 -2.784 -8.931 1.00 96.69 180 THR A O 1
ATOM 1412 N N . ALA A 1 181 ? 14.511 -2.029 -8.471 1.00 96.44 181 ALA A N 1
ATOM 1413 C CA . ALA A 1 181 ? 14.397 -0.839 -9.308 1.00 96.44 181 ALA A CA 1
ATOM 1414 C C . ALA A 1 181 ? 15.755 -0.385 -9.847 1.00 96.44 181 ALA A C 1
ATOM 1416 O O . ALA A 1 181 ? 16.797 -0.698 -9.277 1.00 96.44 181 ALA A O 1
ATOM 1417 N N . VAL A 1 182 ? 15.738 0.405 -10.917 1.00 95.94 182 VAL A N 1
ATOM 1418 C CA . VAL A 1 182 ? 16.934 0.973 -11.552 1.00 95.94 182 VAL A CA 1
ATOM 1419 C C . VAL A 1 182 ? 16.882 2.499 -11.468 1.00 95.94 182 VAL A C 1
ATOM 1421 O O . VAL A 1 182 ? 15.803 3.092 -11.545 1.00 95.94 182 VAL A O 1
ATOM 1424 N N . ASP A 1 183 ? 18.039 3.143 -11.304 1.00 94.44 183 ASP A N 1
ATOM 1425 C CA . ASP A 1 183 ? 18.142 4.607 -11.332 1.00 94.44 183 ASP A CA 1
ATOM 1426 C C . ASP A 1 183 ? 18.021 5.142 -12.769 1.00 94.44 183 ASP A C 1
ATOM 1428 O O . ASP A 1 183 ? 18.779 4.753 -13.661 1.00 94.44 183 ASP A O 1
ATOM 1432 N N . GLY A 1 184 ? 17.031 6.009 -12.996 1.00 92.19 184 GLY A N 1
ATOM 1433 C CA . GLY A 1 184 ? 16.780 6.689 -14.269 1.00 92.19 184 GLY A CA 1
ATOM 1434 C C . GLY A 1 184 ? 17.545 8.003 -14.430 1.00 92.19 184 GLY A C 1
ATOM 1435 O O . GLY A 1 184 ? 17.442 8.645 -15.474 1.00 92.19 184 GLY A O 1
ATOM 1436 N N . GLY A 1 185 ? 18.316 8.404 -13.418 1.00 93.69 185 GLY A N 1
ATOM 1437 C CA . GLY A 1 185 ? 19.169 9.580 -13.447 1.00 93.69 185 GLY A CA 1
ATOM 1438 C C . GLY A 1 185 ? 18.439 10.903 -13.169 1.00 93.69 185 GLY A C 1
ATOM 1439 O O . GLY A 1 185 ? 17.227 10.945 -12.928 1.00 93.69 185 GLY A O 1
ATOM 1440 N N . PRO A 1 186 ? 19.180 12.030 -13.188 1.00 94.06 186 PRO A N 1
ATOM 1441 C CA . PRO A 1 186 ? 18.673 13.315 -12.709 1.00 94.06 186 PRO A CA 1
ATOM 1442 C C . PRO A 1 186 ? 17.463 13.855 -13.476 1.00 94.06 186 PRO A C 1
ATOM 1444 O O . PRO A 1 186 ? 16.600 14.473 -12.859 1.00 94.06 186 PRO A O 1
ATOM 1447 N N . LEU A 1 187 ? 17.381 13.621 -14.791 1.00 93.75 187 LEU A N 1
ATOM 1448 C CA . LEU A 1 187 ? 16.274 14.113 -15.620 1.00 93.75 187 LEU A CA 1
ATOM 1449 C C . LEU A 1 187 ? 14.949 13.451 -15.229 1.00 93.75 187 LEU A C 1
ATOM 1451 O O . LEU A 1 187 ? 13.996 14.154 -14.896 1.00 93.75 187 LEU A O 1
ATOM 1455 N N . LEU A 1 188 ? 14.918 12.114 -15.162 1.00 94.44 188 LEU A N 1
ATOM 1456 C CA . LEU A 1 188 ? 13.725 11.379 -14.741 1.00 94.44 188 LEU A CA 1
ATOM 1457 C C . LEU A 1 188 ? 13.337 11.723 -13.304 1.00 94.44 188 LEU A C 1
ATOM 1459 O O . LEU A 1 188 ? 12.162 11.900 -12.999 1.00 94.44 188 LEU A O 1
ATOM 1463 N N . ARG A 1 189 ? 14.328 11.867 -12.416 1.00 95.81 189 ARG A N 1
ATOM 1464 C CA . ARG A 1 189 ? 14.098 12.286 -11.030 1.00 95.81 189 ARG A CA 1
ATOM 1465 C C . ARG A 1 189 ? 13.443 13.662 -10.943 1.00 95.81 189 ARG A C 1
ATOM 1467 O O . ARG A 1 189 ? 12.529 13.846 -10.144 1.00 95.81 189 ARG A O 1
ATOM 1474 N N . ASN A 1 190 ? 13.887 14.621 -11.752 1.00 95.75 190 ASN A N 1
ATOM 1475 C CA . ASN A 1 190 ? 13.300 15.958 -11.781 1.00 95.75 190 ASN A CA 1
ATOM 1476 C C . ASN A 1 190 ? 11.857 15.927 -12.303 1.00 95.75 190 ASN A C 1
ATOM 1478 O O . ASN A 1 190 ? 10.991 16.550 -11.690 1.00 95.75 190 ASN A O 1
ATOM 1482 N N . ALA A 1 191 ? 11.586 15.163 -13.364 1.00 95.06 191 ALA A N 1
ATOM 1483 C CA . ALA A 1 191 ? 10.236 14.976 -13.893 1.00 95.06 191 ALA A CA 1
ATOM 1484 C C . ALA A 1 191 ? 9.304 14.301 -12.867 1.00 95.06 191 ALA A C 1
ATOM 1486 O O . ALA A 1 191 ? 8.221 14.815 -12.591 1.00 95.06 191 ALA A O 1
ATOM 1487 N N . ALA A 1 192 ? 9.752 13.226 -12.211 1.00 95.06 192 ALA A N 1
ATOM 1488 C CA . ALA A 1 192 ? 8.997 12.551 -11.152 1.00 95.06 192 ALA A CA 1
ATOM 1489 C C . ALA A 1 192 ? 8.695 13.491 -9.969 1.00 95.06 192 ALA A C 1
ATOM 1491 O O . ALA A 1 192 ? 7.570 13.544 -9.481 1.00 95.06 192 ALA A O 1
ATOM 1492 N N . ASN A 1 193 ? 9.664 14.309 -9.542 1.00 95.31 193 ASN A N 1
ATOM 1493 C CA . ASN A 1 193 ? 9.447 15.311 -8.493 1.00 95.31 193 ASN A CA 1
ATOM 1494 C C . ASN A 1 193 ? 8.409 16.370 -8.892 1.00 95.31 193 ASN A C 1
ATOM 1496 O O . ASN A 1 193 ? 7.582 16.768 -8.069 1.00 95.31 193 ASN A O 1
ATOM 1500 N N . GLN A 1 194 ? 8.436 16.832 -10.145 1.00 94.31 194 GLN A N 1
ATOM 1501 C CA . GLN A 1 194 ? 7.420 17.746 -10.670 1.00 94.31 194 GLN A CA 1
ATOM 1502 C C . GLN A 1 194 ? 6.041 17.077 -10.687 1.00 94.31 194 GLN A C 1
ATOM 1504 O O . GLN A 1 194 ? 5.083 17.674 -10.204 1.00 94.31 194 GLN A O 1
ATOM 1509 N N . ALA A 1 195 ? 5.948 15.823 -11.138 1.00 92.44 195 ALA A N 1
ATOM 1510 C CA . ALA A 1 195 ? 4.711 15.046 -11.128 1.00 92.44 195 ALA A CA 1
ATOM 1511 C C . ALA A 1 195 ? 4.143 14.869 -9.709 1.00 92.44 195 ALA A C 1
ATOM 1513 O O . ALA A 1 195 ? 2.957 15.110 -9.491 1.00 9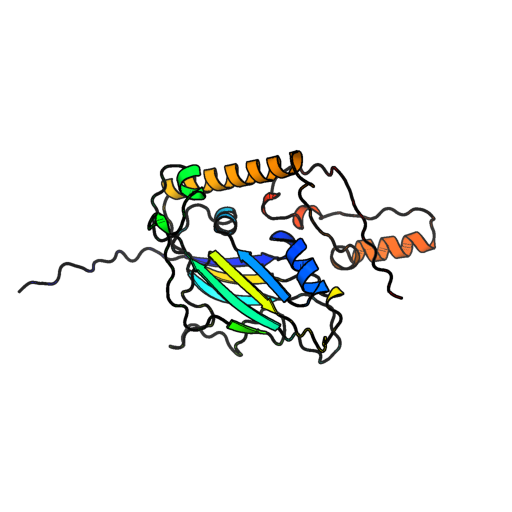2.44 195 ALA A O 1
ATOM 1514 N N . VAL A 1 196 ? 4.984 14.536 -8.721 1.00 92.31 196 VAL A N 1
ATOM 1515 C CA . VAL A 1 196 ? 4.587 14.461 -7.304 1.00 92.31 196 VAL A CA 1
ATOM 1516 C C . VAL A 1 196 ? 4.076 15.815 -6.814 1.00 92.31 196 VAL A C 1
ATOM 1518 O O . VAL A 1 196 ? 3.036 15.881 -6.158 1.00 92.31 196 VAL A O 1
ATOM 1521 N N . LYS A 1 197 ? 4.762 16.915 -7.145 1.00 91.31 197 LYS A N 1
ATOM 1522 C CA . LYS A 1 197 ? 4.324 18.268 -6.774 1.00 91.31 197 LYS A CA 1
ATOM 1523 C C . LYS A 1 197 ? 2.948 18.591 -7.365 1.00 91.31 197 LYS A C 1
ATOM 1525 O O . LYS A 1 197 ? 2.068 19.024 -6.624 1.00 91.31 197 LYS A O 1
ATOM 1530 N N . THR A 1 198 ? 2.745 18.326 -8.653 1.00 90.00 198 THR A N 1
ATOM 1531 C CA . THR A 1 198 ? 1.467 18.539 -9.349 1.00 90.00 198 THR A CA 1
ATOM 1532 C C . THR A 1 198 ? 0.358 17.659 -8.779 1.00 90.00 198 THR A C 1
ATOM 1534 O O . THR A 1 198 ? -0.739 18.152 -8.521 1.00 90.00 198 THR A O 1
ATOM 1537 N N . PHE A 1 199 ? 0.640 16.381 -8.504 1.00 88.88 199 PHE A N 1
ATOM 1538 C CA . PHE A 1 199 ? -0.301 15.468 -7.854 1.00 88.88 199 PHE A CA 1
ATOM 1539 C C . PHE A 1 199 ? -0.766 16.024 -6.506 1.00 88.88 199 PHE A C 1
ATOM 1541 O O . PHE A 1 199 ? -1.965 16.099 -6.251 1.00 88.88 199 PHE A O 1
ATOM 1548 N N . ARG A 1 200 ? 0.168 16.489 -5.669 1.00 88.06 200 ARG A N 1
ATOM 1549 C CA . ARG A 1 200 ? -0.159 17.090 -4.370 1.00 88.06 200 ARG A CA 1
ATOM 1550 C C . ARG A 1 200 ? -1.011 18.347 -4.513 1.00 88.06 200 ARG A C 1
ATOM 1552 O O . ARG A 1 200 ? -2.010 18.463 -3.816 1.00 88.06 200 ARG A O 1
ATOM 1559 N N . SER A 1 201 ? -0.666 19.247 -5.433 1.00 86.25 201 SER A N 1
ATOM 1560 C CA . SER A 1 201 ? -1.463 20.453 -5.691 1.00 86.25 201 SER A CA 1
ATOM 1561 C C . SER A 1 201 ? -2.866 20.132 -6.211 1.00 86.25 201 SER A C 1
ATOM 1563 O O . SER A 1 201 ? -3.823 20.800 -5.834 1.00 86.25 201 SER A O 1
ATOM 1565 N N . ARG A 1 202 ? -3.025 19.082 -7.025 1.00 84.44 202 ARG A N 1
ATOM 1566 C CA . ARG A 1 202 ? -4.344 18.617 -7.475 1.00 84.44 202 ARG A CA 1
ATOM 1567 C C . ARG A 1 202 ? -5.169 18.050 -6.324 1.00 84.44 202 ARG A C 1
ATOM 1569 O O . ARG A 1 202 ? -6.348 18.361 -6.219 1.00 84.44 202 ARG A O 1
ATOM 1576 N N . VAL A 1 203 ? -4.557 17.230 -5.471 1.00 81.62 203 VAL A N 1
ATOM 1577 C CA . VAL A 1 203 ? -5.200 16.688 -4.265 1.00 81.62 203 VAL A CA 1
ATOM 1578 C C . VAL A 1 203 ? -5.651 17.831 -3.347 1.00 81.62 203 VAL A C 1
ATOM 1580 O O . VAL A 1 203 ? -6.792 17.835 -2.898 1.00 81.62 203 VAL A O 1
ATOM 1583 N N . GLU A 1 204 ? -4.821 18.858 -3.158 1.00 76.25 204 GLU A N 1
ATOM 1584 C CA . GLU A 1 204 ? -5.203 20.091 -2.453 1.00 76.25 204 GLU A CA 1
ATOM 1585 C C . GLU A 1 204 ? -6.383 20.807 -3.135 1.00 76.25 204 GLU A C 1
ATOM 1587 O O . GLU A 1 204 ? -7.327 21.199 -2.455 1.00 76.25 204 GLU A O 1
ATOM 1592 N N . GLY A 1 205 ? -6.403 20.916 -4.466 1.00 71.88 205 GLY A N 1
ATOM 1593 C CA . GLY A 1 205 ? -7.542 21.474 -5.209 1.00 71.88 205 GLY A CA 1
ATOM 1594 C C . GLY A 1 205 ? -8.849 20.700 -4.993 1.00 71.88 205 GLY A C 1
ATOM 1595 O O . GLY A 1 205 ? -9.891 21.305 -4.752 1.00 71.88 205 GLY A O 1
ATOM 1596 N N . LEU A 1 206 ? -8.791 19.362 -4.959 1.00 71.81 206 LEU A N 1
ATOM 1597 C CA . LEU A 1 206 ? -9.954 18.510 -4.662 1.00 71.81 206 LEU A CA 1
ATOM 1598 C C . LEU A 1 206 ? -10.532 18.764 -3.264 1.00 71.81 206 LEU A C 1
ATOM 1600 O O . LEU A 1 206 ? -11.736 18.610 -3.066 1.00 71.81 206 LEU A O 1
ATOM 1604 N N . SER A 1 207 ? -9.702 19.193 -2.305 1.00 63.88 207 SER A N 1
ATOM 1605 C CA . SER A 1 207 ? -10.193 19.608 -0.986 1.00 63.88 207 SER A CA 1
ATOM 1606 C C . SER A 1 207 ? -11.063 20.872 -1.032 1.00 63.88 207 SER A C 1
ATOM 1608 O O . SER A 1 207 ? -11.869 21.073 -0.130 1.00 63.88 207 SER A O 1
ATOM 1610 N N . SER A 1 208 ? -10.926 21.699 -2.078 1.00 62.31 208 SER A N 1
ATOM 1611 C CA . SER A 1 208 ? -11.668 22.956 -2.258 1.00 62.31 208 SER A CA 1
ATOM 1612 C C . SER A 1 208 ? -12.911 22.818 -3.152 1.00 62.31 208 SER A C 1
ATOM 1614 O O . SER A 1 208 ? -13.826 23.626 -3.033 1.00 62.31 208 SER A O 1
ATOM 1616 N N . GLU A 1 209 ? -12.953 21.814 -4.038 1.00 55.94 209 GLU A N 1
ATOM 1617 C CA . GLU A 1 209 ? -13.993 21.663 -5.078 1.00 55.94 209 GLU A CA 1
ATOM 1618 C C . GLU A 1 209 ? -14.909 20.430 -4.903 1.00 55.94 209 GLU A C 1
ATOM 1620 O O . GLU A 1 209 ? -15.890 20.286 -5.631 1.00 55.94 209 GLU A O 1
ATOM 1625 N N . GLY A 1 210 ? -14.614 19.531 -3.956 1.00 55.91 210 GLY A N 1
ATOM 1626 C CA . GLY A 1 210 ? -15.367 18.291 -3.707 1.00 55.91 210 GLY A CA 1
ATOM 1627 C C . GLY A 1 210 ? -15.825 18.123 -2.248 1.00 55.91 210 GLY A C 1
ATOM 1628 O O . GLY A 1 210 ? -15.746 19.071 -1.470 1.00 55.91 210 GLY A O 1
ATOM 1629 N N . PRO A 1 211 ? -16.266 16.916 -1.826 1.00 53.47 211 PRO A N 1
ATOM 1630 C CA . PRO A 1 211 ? -16.668 16.650 -0.437 1.00 53.47 211 PRO A CA 1
ATOM 1631 C C . PRO A 1 211 ? -15.513 16.774 0.582 1.00 53.47 211 PRO A C 1
ATOM 1633 O O . PRO A 1 211 ? -15.749 16.677 1.783 1.00 53.47 211 PRO A O 1
ATOM 1636 N N . GLY A 1 212 ? -14.283 17.025 0.121 1.00 62.22 212 GLY A N 1
ATOM 1637 C CA . GLY A 1 212 ? -13.076 17.145 0.934 1.00 62.22 212 GLY A CA 1
ATOM 1638 C C . GLY A 1 212 ? -12.169 15.918 0.828 1.00 62.22 212 GLY A C 1
ATOM 1639 O O . GLY A 1 212 ? -12.518 14.904 0.224 1.00 62.22 212 GLY A O 1
ATOM 1640 N N . LEU A 1 213 ? -10.972 16.021 1.409 1.00 75.69 213 LEU A N 1
ATOM 1641 C CA . LEU A 1 213 ? -10.078 14.880 1.607 1.00 75.69 213 LEU A CA 1
ATOM 1642 C C . LEU A 1 213 ? -10.340 14.288 2.986 1.00 75.69 213 LEU A C 1
ATOM 1644 O O . LEU A 1 213 ? -10.331 15.012 3.981 1.00 75.69 213 LEU A O 1
ATOM 1648 N N . PHE A 1 214 ? -10.523 12.975 3.049 1.00 76.81 214 PHE A N 1
ATOM 1649 C CA . PHE A 1 214 ? -10.842 12.290 4.295 1.00 76.81 214 PHE A CA 1
ATOM 1650 C C . PHE A 1 214 ? -9.661 11.461 4.786 1.00 76.81 214 PHE A C 1
ATOM 1652 O O . PHE A 1 214 ? -8.972 10.795 4.014 1.00 76.81 214 PHE A O 1
ATOM 1659 N N . ALA A 1 215 ? -9.461 11.480 6.098 1.00 83.12 215 ALA A N 1
ATOM 1660 C CA . ALA A 1 215 ? -8.628 10.528 6.809 1.00 83.12 215 ALA A CA 1
ATOM 1661 C C . ALA A 1 215 ? -9.488 9.884 7.896 1.00 83.12 215 ALA A C 1
ATOM 1663 O O . ALA A 1 215 ? -10.236 10.578 8.587 1.00 83.12 215 ALA A O 1
ATOM 1664 N N . MET A 1 216 ? -9.400 8.562 8.025 1.00 82.56 216 MET A N 1
ATOM 1665 C CA . MET A 1 216 ? -10.158 7.816 9.021 1.00 82.56 216 MET A CA 1
ATOM 1666 C C . MET A 1 216 ? -9.242 7.367 10.156 1.00 82.56 216 MET A C 1
ATOM 1668 O O . MET A 1 216 ? -8.204 6.734 9.931 1.00 82.56 216 MET A O 1
ATOM 1672 N N . PHE A 1 217 ? -9.674 7.653 11.381 1.00 85.88 217 PHE A N 1
ATOM 1673 C CA . PHE A 1 217 ? -8.999 7.250 12.606 1.00 85.88 217 PHE A CA 1
ATOM 1674 C C . PHE A 1 217 ? -9.945 6.419 13.462 1.00 85.88 217 PHE A C 1
ATOM 1676 O O . PHE A 1 217 ? -11.103 6.778 13.662 1.00 85.88 217 PHE A O 1
ATOM 1683 N N . ASP A 1 218 ? -9.437 5.304 13.961 1.00 83.75 218 ASP A N 1
ATOM 1684 C CA . ASP A 1 218 ? -10.114 4.457 14.923 1.00 83.75 218 ASP A CA 1
ATOM 1685 C C . ASP A 1 218 ? -9.558 4.823 16.293 1.00 83.75 218 ASP A C 1
ATOM 1687 O O . ASP A 1 218 ? -8.458 4.413 16.655 1.00 83.75 218 ASP A O 1
ATOM 1691 N N . LEU A 1 219 ? -10.294 5.638 17.047 1.00 87.25 219 LEU A N 1
ATOM 1692 C CA . LEU A 1 219 ? -9.796 6.184 18.310 1.00 87.25 219 LEU A CA 1
ATOM 1693 C C . LEU A 1 219 ? -9.430 5.090 19.321 1.00 87.25 219 LEU A C 1
ATOM 1695 O O . LEU A 1 219 ? -8.450 5.237 20.050 1.00 87.25 219 LEU A O 1
ATOM 1699 N N . LYS A 1 220 ? -10.177 3.981 19.338 1.00 83.38 220 LYS A N 1
ATOM 1700 C CA . LYS A 1 220 ? -9.959 2.867 20.267 1.00 83.38 220 LYS A CA 1
ATOM 1701 C C . LYS A 1 220 ? -8.671 2.115 19.941 1.00 83.38 220 LYS A C 1
ATOM 1703 O O . LYS A 1 220 ? -7.922 1.774 20.855 1.00 83.38 220 LYS A O 1
ATOM 1708 N N . ASN A 1 221 ? -8.425 1.856 18.659 1.00 81.25 221 ASN A N 1
ATOM 1709 C CA . ASN A 1 221 ? -7.297 1.035 18.220 1.00 81.25 221 ASN A CA 1
ATOM 1710 C C . ASN A 1 221 ? -6.026 1.857 17.944 1.00 81.25 221 ASN A C 1
ATOM 1712 O O . ASN A 1 221 ? -4.925 1.421 18.273 1.00 81.25 221 ASN A O 1
ATOM 1716 N N . ASP A 1 222 ? -6.155 3.062 17.388 1.00 83.12 222 ASP A N 1
ATOM 1717 C CA . ASP A 1 222 ? -5.017 3.922 17.046 1.00 83.12 222 ASP A CA 1
ATOM 1718 C C . ASP A 1 222 ? -4.450 4.663 18.259 1.00 83.12 222 ASP A C 1
ATOM 1720 O O . ASP A 1 222 ? -3.245 4.906 18.332 1.00 83.12 222 ASP A O 1
ATOM 1724 N N . PHE A 1 223 ? -5.311 5.022 19.210 1.00 88.94 223 PHE A N 1
ATOM 1725 C CA . PHE A 1 223 ? -4.953 5.811 20.383 1.00 88.94 223 PHE A CA 1
ATOM 1726 C C . PHE A 1 223 ? -5.368 5.080 21.661 1.00 88.94 223 PHE A C 1
ATOM 1728 O O . PHE A 1 223 ? -5.964 5.672 22.551 1.00 88.94 223 PHE A O 1
ATOM 1735 N N . SER A 1 224 ? -5.054 3.785 21.767 1.00 87.06 224 SER A N 1
ATOM 1736 C CA . SER A 1 224 ? -5.511 2.903 22.856 1.00 87.06 224 SER A CA 1
ATOM 1737 C C . SER A 1 224 ? -5.278 3.464 24.265 1.00 87.06 224 SER A C 1
ATOM 1739 O O . SER A 1 224 ? -6.178 3.420 25.105 1.00 87.06 224 SER A O 1
ATOM 1741 N N . ASN A 1 225 ? -4.105 4.053 24.515 1.00 90.00 225 ASN A N 1
ATOM 1742 C CA . ASN A 1 225 ? -3.782 4.689 25.794 1.00 90.00 225 ASN A CA 1
ATOM 1743 C C . ASN A 1 225 ? -4.646 5.933 26.053 1.00 90.00 225 ASN A C 1
ATOM 1745 O O . ASN A 1 225 ? -5.208 6.071 27.140 1.00 90.00 225 ASN A O 1
ATOM 1749 N N . ALA A 1 226 ? -4.790 6.814 25.056 1.00 91.62 226 ALA A N 1
ATOM 1750 C CA . ALA A 1 226 ? -5.636 8.003 25.169 1.00 91.62 226 ALA A CA 1
ATOM 1751 C C . ALA A 1 226 ? -7.115 7.617 25.307 1.00 91.62 226 ALA A C 1
ATOM 1753 O O . ALA A 1 226 ? -7.839 8.212 26.097 1.00 91.62 226 ALA A O 1
ATOM 1754 N N . TRP A 1 227 ? -7.546 6.557 24.621 1.00 90.44 227 TRP A N 1
ATOM 1755 C CA . TRP A 1 227 ? -8.881 5.983 24.729 1.00 90.44 227 TRP A CA 1
ATOM 1756 C C . TRP A 1 227 ? -9.175 5.447 26.124 1.00 90.44 227 TRP A C 1
ATOM 1758 O O . TRP A 1 227 ? -10.238 5.731 26.680 1.00 90.44 227 TRP A O 1
ATOM 1768 N N . TYR A 1 228 ? -8.233 4.722 26.725 1.00 90.12 228 TYR A N 1
ATOM 1769 C CA . TYR A 1 228 ? -8.365 4.259 28.101 1.00 90.12 228 TYR A CA 1
ATOM 1770 C C . TYR A 1 228 ? -8.437 5.427 29.097 1.00 90.12 228 TYR A C 1
ATOM 1772 O O . TYR A 1 228 ? -9.307 5.434 29.974 1.00 90.12 228 TYR A O 1
ATOM 1780 N N . ALA A 1 229 ? -7.567 6.432 28.946 1.00 91.38 229 ALA A N 1
ATOM 1781 C CA . ALA A 1 229 ? -7.565 7.625 29.792 1.00 91.38 229 ALA A CA 1
ATOM 1782 C C . ALA A 1 229 ? -8.881 8.409 29.671 1.00 91.38 229 ALA A C 1
ATOM 1784 O O . ALA A 1 229 ? -9.518 8.691 30.683 1.00 91.38 229 ALA A O 1
ATOM 1785 N N . PHE A 1 230 ? -9.343 8.653 28.444 1.00 92.00 230 PHE A N 1
ATOM 1786 C CA . PHE A 1 230 ? -10.607 9.325 28.145 1.00 92.00 230 PHE A CA 1
ATOM 1787 C C . PHE A 1 230 ? -11.811 8.601 28.766 1.00 92.00 230 PHE A C 1
ATOM 1789 O O . PHE A 1 230 ? -12.630 9.208 29.455 1.00 92.00 230 PHE A O 1
ATOM 1796 N N . ARG A 1 231 ? -11.892 7.273 28.596 1.00 90.94 231 ARG A N 1
ATOM 1797 C CA . ARG A 1 231 ? -12.943 6.433 29.201 1.00 90.94 231 ARG A CA 1
ATOM 1798 C C . ARG A 1 231 ? -12.924 6.477 30.727 1.00 90.94 231 ARG A C 1
ATOM 1800 O O . ARG A 1 231 ? -13.987 6.489 31.341 1.00 90.94 231 ARG A O 1
ATOM 1807 N N . SER A 1 232 ? -11.736 6.484 31.327 1.00 89.81 232 SER A N 1
ATOM 1808 C CA . SER A 1 232 ? -11.575 6.548 32.783 1.00 89.81 232 SER A CA 1
ATOM 1809 C C . SER A 1 232 ? -11.940 7.932 33.329 1.00 89.81 232 SER A C 1
ATOM 1811 O O . SER A 1 232 ? -12.562 8.030 34.383 1.00 89.81 232 SER A O 1
ATOM 1813 N N . GLY A 1 233 ? -11.607 9.001 32.600 1.00 89.31 233 GLY A N 1
ATOM 1814 C CA . GLY A 1 233 ? -11.939 10.381 32.958 1.00 89.31 233 GLY A CA 1
ATOM 1815 C C . GLY A 1 233 ? -13.439 10.673 32.906 1.00 89.31 233 GLY A C 1
ATOM 1816 O O . GLY A 1 233 ? -13.977 11.298 33.821 1.00 89.31 233 GLY A O 1
ATOM 1817 N N . LEU A 1 234 ? -14.138 10.130 31.903 1.00 88.25 234 LEU A N 1
ATOM 1818 C CA . LEU A 1 234 ? -15.598 10.224 31.764 1.00 88.25 234 LEU A CA 1
ATOM 1819 C C . LEU A 1 234 ? -16.379 9.603 32.933 1.00 88.25 234 LEU A C 1
ATOM 1821 O O . LEU A 1 234 ? -17.522 9.982 33.167 1.00 88.25 234 LEU A O 1
ATOM 1825 N N . ALA A 1 235 ? -15.786 8.675 33.691 1.00 85.75 235 ALA A N 1
ATOM 1826 C CA . ALA A 1 235 ? -16.434 8.117 34.880 1.00 85.75 235 ALA A CA 1
ATOM 1827 C C . ALA A 1 235 ? -16.599 9.154 36.009 1.00 85.75 235 ALA A C 1
ATOM 1829 O O . ALA A 1 235 ? -17.448 8.981 36.882 1.00 85.75 235 ALA A O 1
ATOM 1830 N N . SER A 1 236 ? -15.805 10.229 35.981 1.00 85.44 236 SER A N 1
ATOM 1831 C CA . SER A 1 236 ? -15.730 11.238 37.043 1.00 85.44 236 SER A CA 1
ATOM 1832 C C . SER A 1 236 ? -16.088 12.654 36.572 1.00 85.44 236 SER A C 1
ATOM 1834 O O . SER A 1 236 ? -16.140 13.568 37.395 1.00 85.44 236 SER A O 1
ATOM 1836 N N . LYS A 1 237 ? -16.305 12.869 35.267 1.00 87.75 237 LYS A N 1
ATOM 1837 C CA . LYS A 1 237 ? -16.535 14.190 34.657 1.00 87.75 237 LYS A CA 1
ATOM 1838 C C . LYS A 1 237 ? -17.566 14.122 33.531 1.00 87.75 237 LYS A C 1
ATOM 1840 O O . LYS A 1 237 ? -17.635 13.141 32.800 1.00 87.75 237 LYS A O 1
ATOM 1845 N N . THR A 1 238 ? -18.306 15.212 33.335 1.00 80.50 238 THR A N 1
ATOM 1846 C CA . THR A 1 238 ? -19.302 15.347 32.254 1.00 80.50 238 THR A CA 1
ATOM 1847 C C . THR A 1 238 ? -18.674 15.659 30.889 1.00 80.50 238 THR A C 1
ATOM 1849 O O . THR A 1 238 ? -19.278 15.383 29.857 1.00 80.50 238 THR A O 1
ATOM 1852 N N . ILE A 1 239 ? -17.476 16.250 30.875 1.00 85.69 239 ILE A N 1
ATOM 1853 C CA . ILE A 1 239 ? -16.696 16.576 29.674 1.00 85.69 239 ILE A CA 1
ATOM 1854 C C . ILE A 1 239 ? -15.267 16.105 29.932 1.00 85.69 239 ILE A C 1
ATOM 1856 O O . ILE A 1 239 ? -14.714 16.396 30.993 1.00 85.69 239 ILE A O 1
ATOM 1860 N N . GLU A 1 240 ? -14.684 15.399 28.967 1.00 88.62 240 GLU A N 1
ATOM 1861 C CA . GLU A 1 240 ? -13.282 14.987 28.991 1.00 88.62 240 GLU A CA 1
ATOM 1862 C C . GLU A 1 240 ? -12.646 15.266 27.629 1.00 88.62 240 GLU A C 1
ATOM 1864 O O . GLU A 1 240 ? -13.306 15.184 26.591 1.00 88.62 240 GLU A O 1
ATOM 1869 N N . GLU A 1 241 ? -11.368 15.628 27.635 1.00 88.31 241 GLU A N 1
ATOM 1870 C CA . GLU A 1 241 ? -10.595 15.877 26.421 1.00 88.31 241 GLU A CA 1
ATOM 1871 C C . GLU A 1 241 ? -9.953 14.579 25.920 1.00 88.31 241 GLU A C 1
ATOM 1873 O O . GLU A 1 241 ? -9.476 13.758 26.705 1.00 88.31 241 GLU A O 1
ATOM 1878 N N . PHE A 1 242 ? -9.932 14.390 24.600 1.00 89.06 242 PHE A N 1
ATOM 1879 C CA . PHE A 1 242 ? -9.260 13.257 23.970 1.00 89.06 242 PHE A CA 1
ATOM 1880 C C . PHE A 1 242 ? -7.925 13.702 23.375 1.00 89.06 242 PHE A C 1
ATOM 1882 O O . PHE A 1 242 ? -7.894 14.544 22.476 1.00 89.06 242 PHE A O 1
ATOM 1889 N N . ASP A 1 243 ? -6.827 13.109 23.837 1.00 89.38 243 ASP A N 1
ATOM 1890 C CA . ASP A 1 243 ? -5.498 13.398 23.302 1.00 89.38 243 ASP A CA 1
ATOM 1891 C C . ASP A 1 243 ? -5.279 12.711 21.940 1.00 89.38 243 ASP A C 1
ATOM 1893 O O . ASP A 1 243 ? -5.248 11.484 21.835 1.00 89.38 243 ASP A O 1
ATOM 1897 N N . LEU A 1 244 ? -5.113 13.520 20.889 1.00 87.56 244 LEU A N 1
ATOM 1898 C CA . LEU A 1 244 ? -4.812 13.089 19.516 1.00 87.56 244 LEU A CA 1
ATOM 1899 C C . LEU A 1 244 ? -3.328 13.276 19.154 1.00 87.56 244 LEU A C 1
ATOM 1901 O O . LEU A 1 244 ? -2.969 13.399 17.977 1.00 87.56 244 LEU A O 1
ATOM 1905 N N . SER A 1 245 ? -2.443 13.327 20.148 1.00 87.81 245 SER A N 1
ATOM 1906 C CA . SER A 1 245 ? -0.998 13.398 19.934 1.00 87.81 245 SER A CA 1
ATOM 1907 C C . SER A 1 245 ? -0.513 12.293 18.989 1.00 87.81 245 SER A C 1
ATOM 1909 O O . SER A 1 245 ? -0.855 11.123 19.135 1.00 87.81 245 SER A O 1
ATOM 1911 N N . GLY A 1 246 ? 0.283 12.667 17.982 1.00 83.94 246 GLY A N 1
ATOM 1912 C CA . GLY A 1 246 ? 0.782 11.735 16.960 1.00 83.94 246 GLY A CA 1
ATOM 1913 C C . GLY A 1 246 ? -0.179 11.461 15.794 1.00 83.94 246 GLY A C 1
ATOM 1914 O O . GLY A 1 246 ? 0.157 10.689 14.900 1.00 83.94 246 GLY A O 1
ATOM 1915 N N . ILE A 1 247 ? -1.341 12.126 15.718 1.00 86.44 247 ILE A N 1
ATOM 1916 C CA . ILE A 1 247 ? -2.260 11.993 14.567 1.00 86.44 247 ILE A CA 1
ATOM 1917 C C . ILE A 1 247 ? -1.586 12.303 13.221 1.00 86.44 247 ILE A C 1
ATOM 1919 O O . ILE A 1 247 ? -1.958 11.741 12.192 1.00 86.44 247 ILE A O 1
ATOM 1923 N N . LYS A 1 248 ? -0.545 13.150 13.237 1.00 84.25 248 LYS A N 1
ATOM 1924 C CA . LYS A 1 248 ? 0.203 13.545 12.040 1.00 84.25 248 LYS A CA 1
ATOM 1925 C C . LYS A 1 248 ? 0.858 12.373 11.314 1.00 84.25 248 LYS A C 1
ATOM 1927 O O . LYS A 1 248 ? 0.868 12.361 10.087 1.00 84.25 248 LYS A O 1
ATOM 1932 N N . ASP A 1 249 ? 1.332 11.382 12.059 1.00 82.44 249 ASP A N 1
ATOM 1933 C CA . ASP A 1 249 ? 2.035 10.217 11.509 1.00 82.44 249 ASP A CA 1
ATOM 1934 C C . ASP A 1 249 ? 1.078 9.232 10.823 1.00 82.44 249 ASP A C 1
ATOM 1936 O O . ASP A 1 249 ? 1.489 8.340 10.081 1.00 82.44 249 ASP A O 1
ATOM 1940 N N . ARG A 1 250 ? -0.226 9.403 11.057 1.00 83.06 250 ARG A N 1
ATOM 1941 C CA . ARG A 1 250 ? -1.294 8.548 10.537 1.00 83.06 250 ARG A CA 1
ATOM 1942 C C . ARG A 1 250 ? -2.018 9.168 9.344 1.00 83.06 250 ARG A C 1
ATOM 1944 O O . ARG A 1 250 ? -2.932 8.543 8.809 1.00 83.06 250 ARG A O 1
ATOM 1951 N N . PHE A 1 251 ? -1.640 10.375 8.923 1.00 86.81 251 PHE A N 1
ATOM 1952 C CA . PHE A 1 251 ? -2.237 10.978 7.739 1.00 86.81 251 PHE A CA 1
ATOM 1953 C C . PHE A 1 251 ? -1.853 10.228 6.456 1.00 86.81 251 PHE A C 1
ATOM 1955 O O . PHE A 1 251 ? -0.807 9.576 6.396 1.00 86.81 251 PHE A O 1
ATOM 1962 N N . PRO A 1 252 ? -2.687 10.334 5.408 1.00 87.31 252 PRO A N 1
ATOM 1963 C CA . PRO A 1 252 ? -2.366 9.805 4.092 1.00 87.31 252 PRO A CA 1
ATOM 1964 C C . PRO A 1 252 ? -1.025 10.310 3.548 1.00 87.31 252 PRO A C 1
ATOM 1966 O O . PRO A 1 252 ? -0.585 11.425 3.840 1.00 87.31 252 PRO A O 1
ATOM 1969 N N . TYR A 1 253 ? -0.409 9.513 2.674 1.00 84.69 253 TYR A N 1
ATOM 1970 C CA . TYR A 1 253 ? 0.938 9.767 2.147 1.00 84.69 253 TYR A CA 1
ATOM 1971 C C . TYR A 1 253 ? 1.090 11.132 1.443 1.00 84.69 253 TYR A C 1
ATOM 1973 O O . TYR A 1 253 ? 2.158 11.742 1.468 1.00 84.69 253 TYR A O 1
ATOM 1981 N N . TRP A 1 254 ? 0.023 11.663 0.842 1.00 84.38 254 TRP A N 1
ATOM 1982 C CA . TRP A 1 254 ? 0.048 12.960 0.158 1.00 84.38 254 TRP A CA 1
ATOM 1983 C C . TRP A 1 254 ? 0.150 14.161 1.118 1.00 84.38 254 TRP A C 1
ATOM 1985 O O . TRP A 1 254 ? 0.578 15.251 0.712 1.00 84.38 254 TRP A O 1
ATOM 1995 N N . ALA A 1 255 ? -0.183 13.969 2.397 1.00 85.88 255 ALA A N 1
ATOM 1996 C CA . ALA A 1 255 ? -0.188 15.011 3.420 1.00 85.88 255 ALA A CA 1
ATOM 1997 C C . ALA A 1 255 ? 1.174 15.185 4.128 1.00 85.88 255 ALA A C 1
ATOM 1999 O O . ALA A 1 255 ? 1.360 16.124 4.903 1.00 85.88 255 ALA A O 1
ATOM 2000 N N . LEU A 1 256 ? 2.153 14.317 3.842 1.00 81.81 256 LEU A N 1
ATOM 2001 C CA . LEU A 1 256 ? 3.462 14.312 4.501 1.00 81.81 256 LEU A CA 1
ATOM 2002 C C . LEU A 1 256 ? 4.194 15.660 4.370 1.00 81.81 256 LEU A C 1
ATOM 2004 O O . LEU A 1 256 ? 4.398 16.179 3.268 1.00 81.81 256 LEU A O 1
ATOM 2008 N N . GLY A 1 257 ? 4.606 16.232 5.504 1.00 80.44 257 GLY A N 1
ATOM 2009 C CA . GLY A 1 257 ? 5.342 17.502 5.560 1.00 80.44 257 GLY A CA 1
ATOM 2010 C C . GLY A 1 257 ? 4.513 18.755 5.247 1.00 80.44 257 GLY A C 1
ATOM 2011 O O . GLY A 1 257 ? 5.093 19.816 5.026 1.00 80.44 257 GLY A O 1
ATOM 2012 N N . LYS A 1 258 ? 3.176 18.659 5.207 1.00 81.50 258 LYS A N 1
ATOM 2013 C CA . LYS A 1 258 ? 2.277 19.814 5.046 1.00 81.50 258 LYS A CA 1
ATOM 2014 C C . LYS A 1 258 ? 1.657 20.227 6.374 1.00 81.50 258 LYS A C 1
ATOM 2016 O O . LYS A 1 258 ? 1.439 19.413 7.270 1.00 81.50 258 LYS A O 1
ATOM 2021 N N . THR A 1 259 ? 1.316 21.507 6.463 1.00 81.44 259 THR A N 1
ATOM 2022 C CA . THR A 1 259 ? 0.416 22.009 7.500 1.00 81.44 259 THR A CA 1
ATOM 2023 C C . THR A 1 259 ? -1.009 21.650 7.106 1.00 81.44 259 THR A C 1
ATOM 2025 O O . THR A 1 259 ? -1.503 22.118 6.084 1.00 81.44 259 THR A O 1
ATOM 2028 N N . ILE A 1 260 ? -1.652 20.803 7.902 1.00 81.62 260 ILE A N 1
ATOM 2029 C CA . ILE A 1 260 ? -3.026 20.360 7.670 1.00 81.62 260 ILE A CA 1
ATOM 2030 C C . ILE A 1 260 ? -3.950 21.233 8.509 1.00 81.62 260 ILE A C 1
ATOM 2032 O O . ILE A 1 260 ? -3.774 21.334 9.724 1.00 81.62 260 ILE A O 1
ATOM 2036 N N . ILE A 1 261 ? -4.920 21.862 7.850 1.00 81.19 261 ILE A N 1
ATOM 2037 C CA . ILE A 1 261 ? -5.992 22.615 8.498 1.00 81.19 261 ILE A CA 1
ATOM 2038 C C . ILE A 1 261 ? -7.229 21.724 8.478 1.00 81.19 261 ILE A C 1
ATOM 2040 O O . ILE A 1 261 ? -7.712 21.351 7.411 1.00 81.19 261 ILE A O 1
ATOM 2044 N N . ILE A 1 262 ? -7.718 21.354 9.659 1.00 79.94 262 ILE A N 1
ATOM 2045 C CA . ILE A 1 262 ? -8.922 20.535 9.799 1.00 79.94 262 ILE A CA 1
ATOM 2046 C C . ILE A 1 262 ? -10.131 21.454 9.618 1.00 79.94 262 ILE A C 1
ATOM 2048 O O . ILE A 1 262 ? -10.341 22.361 10.419 1.00 79.94 262 ILE A O 1
ATOM 2052 N N . THR A 1 263 ? -10.908 21.235 8.559 1.00 81.19 263 THR A N 1
ATOM 2053 C CA . THR A 1 263 ? -12.114 22.023 8.248 1.00 81.19 263 THR A CA 1
ATOM 2054 C C . THR A 1 263 ? -13.374 21.462 8.902 1.00 81.19 263 THR A C 1
ATOM 2056 O O . THR A 1 263 ? -14.332 22.197 9.125 1.00 81.19 263 THR A O 1
ATOM 2059 N N . GLY A 1 264 ? -13.374 20.174 9.245 1.00 79.81 264 GLY A N 1
ATOM 2060 C CA . GLY A 1 264 ? -14.481 19.508 9.913 1.00 79.81 264 GLY A CA 1
ATOM 2061 C C . GLY A 1 264 ? -14.052 18.181 10.526 1.00 79.81 264 GLY A C 1
ATOM 2062 O O . GLY A 1 264 ? -13.069 17.571 10.104 1.00 79.81 264 GLY A O 1
ATOM 2063 N N . LEU A 1 265 ? -14.800 17.740 11.534 1.00 83.25 265 LEU A N 1
ATOM 2064 C CA . LEU A 1 265 ? -14.621 16.449 12.186 1.00 83.25 265 LEU A CA 1
ATOM 2065 C C . LEU A 1 265 ? -15.979 15.757 12.245 1.00 83.25 265 LEU A C 1
ATOM 2067 O O . LEU A 1 265 ? -16.964 16.350 12.676 1.00 83.25 265 LEU A O 1
ATOM 2071 N N . SER A 1 266 ? -16.029 14.511 11.784 1.00 84.25 266 SER A N 1
ATOM 2072 C CA . SER A 1 266 ? -17.219 13.665 11.867 1.00 84.25 266 SER A CA 1
ATOM 2073 C C . SER A 1 266 ? -16.904 12.473 12.755 1.00 84.25 266 SER A C 1
ATOM 2075 O O . SER A 1 266 ? -15.951 11.741 12.493 1.00 84.25 266 SER A O 1
ATOM 2077 N N . LEU A 1 267 ? -17.690 12.294 13.814 1.00 83.81 267 LEU A N 1
ATOM 2078 C CA . LEU A 1 267 ? -17.593 11.134 14.689 1.00 83.81 267 LEU A CA 1
ATOM 2079 C C . LEU A 1 267 ? -18.624 10.098 14.244 1.00 83.81 267 LEU A C 1
ATOM 2081 O O . LEU A 1 267 ? -19.825 10.356 14.290 1.00 83.81 267 LEU A O 1
ATOM 2085 N N . VAL A 1 268 ? -18.148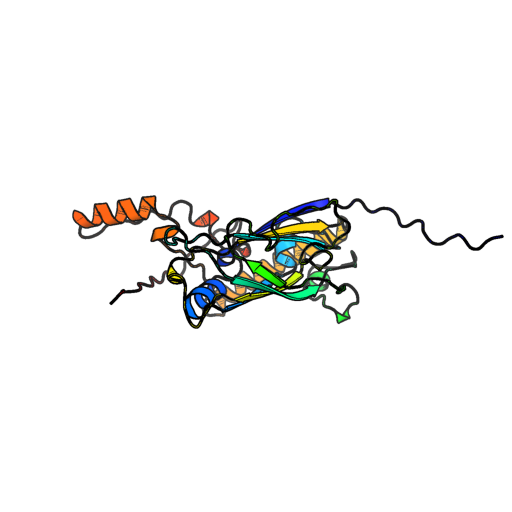 8.925 13.836 1.00 80.94 268 VAL A N 1
ATOM 2086 C CA . VAL A 1 268 ? -19.005 7.777 13.533 1.00 80.94 268 VAL A CA 1
ATOM 2087 C C . VAL A 1 268 ? -18.965 6.837 14.729 1.00 80.94 268 VAL A C 1
ATOM 2089 O O . VAL A 1 268 ? -17.897 6.361 15.110 1.00 80.94 268 VAL A O 1
ATOM 2092 N N . VAL A 1 269 ? -20.127 6.580 15.326 1.00 78.62 269 VAL A N 1
ATOM 2093 C CA . VAL A 1 269 ? -20.276 5.640 16.440 1.00 78.62 269 VAL A CA 1
ATOM 2094 C C . VAL A 1 269 ? -21.113 4.468 15.953 1.00 78.62 269 VAL A C 1
ATOM 2096 O O . VAL A 1 269 ? -22.255 4.654 15.541 1.00 78.62 269 VAL A O 1
ATOM 2099 N N . SER A 1 270 ? -20.542 3.266 15.996 1.00 69.94 270 SER A N 1
ATOM 2100 C CA . SER A 1 270 ? -21.311 2.034 15.834 1.00 69.94 270 SER A CA 1
ATOM 2101 C C . SER A 1 270 ? -21.848 1.630 17.201 1.00 69.94 270 SER A C 1
ATOM 2103 O O . SER A 1 270 ? -21.068 1.445 18.136 1.00 69.94 270 SER A O 1
ATOM 2105 N N . VAL A 1 271 ? -23.169 1.534 17.331 1.00 61.34 271 VAL A N 1
ATOM 2106 C CA . VAL A 1 271 ? -23.818 0.996 18.528 1.00 61.34 271 VAL A CA 1
ATOM 2107 C C . VAL A 1 271 ? -24.118 -0.467 18.234 1.00 61.34 271 VAL A C 1
ATOM 2109 O O . VAL A 1 271 ? -24.966 -0.762 17.396 1.00 61.34 271 VAL A O 1
ATOM 2112 N N . GLU A 1 272 ? -23.385 -1.375 18.874 1.00 55.81 272 GLU A N 1
ATOM 2113 C CA . GLU A 1 272 ? -23.764 -2.790 18.900 1.00 55.81 272 GLU A CA 1
ATOM 2114 C C . GLU A 1 272 ? -25.105 -2.903 19.645 1.00 55.81 272 GLU A C 1
ATOM 2116 O O . GLU A 1 272 ? -25.240 -2.396 20.764 1.00 55.81 272 GLU A O 1
ATOM 2121 N N . HIS A 1 273 ? -26.110 -3.484 18.987 1.00 39.97 273 HIS A N 1
ATOM 2122 C CA . HIS A 1 273 ? -27.375 -3.884 19.607 1.00 39.97 273 HIS A CA 1
ATOM 2123 C C . HIS A 1 273 ? -27.272 -5.300 20.160 1.00 39.97 273 HIS A C 1
ATOM 2125 O O . HIS A 1 273 ? -26.684 -6.156 19.460 1.00 39.97 273 HIS A O 1
#

Sequence (273 aa):
MSEDSSQHSSCKLTYDVFKNISFRQLNPEALLNLRANGTVTFDIPEVLYDFDFPGRYIRRIKSVSLSVPCVVGPYTGLNATLRLLQHRYRVSSVAASGEDYAGDGMASGHFRTDIAPITSVAISFGIQDSGVFELNFKDDHFQPFEGAGAIGSWSLELPTFVRSFDYSAISDVILHVRYTAVDGGPLLRNAANQAVKTFRSRVEGLSSEGPGLFAMFDLKNDFSNAWYAFRSGLASKTIEEFDLSGIKDRFPYWALGKTIIITGLSLVVSVEH

Radius of gyration: 21.81 Å; chains: 1; bounding box: 61×45×76 Å

pLDDT: mean 86.96, std 12.91, range [34.34, 98.19]

Organism: Fusarium oxysporum f. sp. cubense (strain race 1) (NCBI:txid1229664)

InterPro domains:
  IPR040840 Tc toxin complex TcA, C-terminal TcB-binding domain [PF18276] (9-181)